Protein AF-A0A0V1LLB6-F1 (afdb_monomer_lite)

Structure (mmCIF, N/CA/C/O backbone):
data_AF-A0A0V1LLB6-F1
#
_entry.id   AF-A0A0V1LLB6-F1
#
loop_
_atom_site.group_PDB
_atom_site.id
_atom_site.type_symbol
_atom_site.label_atom_id
_atom_site.label_alt_id
_atom_site.label_comp_id
_atom_site.label_asym_id
_atom_site.label_entity_id
_atom_site.label_seq_id
_atom_site.pdbx_PDB_ins_code
_atom_site.Cartn_x
_atom_site.Cartn_y
_atom_site.Cartn_z
_atom_site.occupancy
_atom_site.B_iso_or_equiv
_atom_site.auth_seq_id
_atom_site.auth_comp_id
_atom_site.auth_asym_id
_atom_site.auth_atom_id
_atom_site.pdbx_PDB_model_num
ATOM 1 N N . MET A 1 1 ? -26.891 26.962 0.962 1.00 41.16 1 MET A N 1
ATOM 2 C CA . MET A 1 1 ? -26.419 26.582 2.311 1.00 41.16 1 MET A CA 1
ATOM 3 C C . MET A 1 1 ? -27.238 25.390 2.791 1.00 41.16 1 MET A C 1
ATOM 5 O O . MET A 1 1 ? -28.338 25.581 3.277 1.00 41.16 1 MET A O 1
ATOM 9 N N . SER A 1 2 ? -26.746 24.163 2.613 1.00 43.31 2 SER A N 1
ATOM 10 C CA . SER A 1 2 ? -27.289 22.992 3.317 1.00 43.31 2 SER A CA 1
ATOM 11 C C . SER A 1 2 ? -26.372 22.754 4.510 1.00 43.31 2 SER A C 1
ATOM 13 O O . SER A 1 2 ? -25.353 22.074 4.385 1.00 43.31 2 SER A O 1
ATOM 15 N N . GLY A 1 3 ? -26.663 23.409 5.635 1.00 48.47 3 GLY A N 1
ATOM 16 C CA . GLY A 1 3 ? -25.935 23.170 6.877 1.00 48.47 3 GLY A CA 1
ATOM 17 C C . GLY A 1 3 ? -26.019 21.688 7.234 1.00 48.47 3 GLY A C 1
ATOM 18 O O . GLY A 1 3 ? -27.090 21.093 7.159 1.00 48.47 3 GLY A O 1
ATOM 19 N N . ARG A 1 4 ? -24.886 21.069 7.581 1.00 56.00 4 ARG A N 1
ATOM 20 C CA . ARG A 1 4 ? -24.868 19.699 8.109 1.00 56.00 4 ARG A CA 1
ATOM 21 C C . ARG A 1 4 ? -25.796 19.676 9.329 1.00 56.00 4 ARG A C 1
ATOM 23 O O . ARG A 1 4 ? -25.490 20.360 10.306 1.00 56.00 4 ARG A O 1
ATOM 30 N N . MET A 1 5 ? -26.916 18.952 9.253 1.00 64.12 5 MET A N 1
ATOM 31 C CA . MET A 1 5 ? -27.835 18.814 10.387 1.00 64.12 5 MET A CA 1
ATOM 32 C C . MET A 1 5 ? -27.039 18.322 11.598 1.00 64.12 5 MET A C 1
ATOM 34 O O . MET A 1 5 ? -26.288 17.348 11.505 1.00 64.12 5 MET A O 1
ATOM 38 N N . LYS A 1 6 ? -27.119 19.072 12.699 1.00 76.69 6 LYS A N 1
ATOM 39 C CA . LYS A 1 6 ? -26.426 18.739 13.944 1.00 76.69 6 LYS A CA 1
ATOM 40 C C . LYS A 1 6 ? -27.230 17.662 14.663 1.00 76.69 6 LYS A C 1
ATOM 42 O O . LYS A 1 6 ? -28.452 17.747 14.686 1.00 76.69 6 LYS A O 1
ATOM 47 N N . TYR A 1 7 ? -26.533 16.691 15.244 1.00 81.56 7 TYR A N 1
ATOM 48 C CA . TYR A 1 7 ? -27.162 15.692 16.101 1.00 81.56 7 TYR A CA 1
ATOM 49 C C . TYR A 1 7 ? -27.741 16.354 17.351 1.00 81.56 7 TYR A C 1
ATOM 51 O O . TYR A 1 7 ? -27.101 17.218 17.957 1.00 81.56 7 TYR A O 1
ATOM 59 N N . THR A 1 8 ? -28.936 15.923 17.725 1.00 85.94 8 THR A N 1
ATOM 60 C CA . THR A 1 8 ? -29.609 16.263 18.978 1.00 85.94 8 THR A CA 1
ATOM 61 C C . THR A 1 8 ? -29.381 15.168 20.022 1.00 85.94 8 THR A C 1
ATOM 63 O O . THR A 1 8 ? -29.063 14.028 19.685 1.00 85.94 8 THR A O 1
ATOM 66 N N . LEU A 1 9 ? -29.568 15.492 21.306 1.00 82.31 9 LEU A N 1
ATOM 67 C CA . LEU A 1 9 ? -29.433 14.508 22.389 1.00 82.31 9 LEU A CA 1
ATOM 68 C C . LEU A 1 9 ? -30.452 13.363 22.264 1.00 82.31 9 LEU A C 1
ATOM 70 O O . LEU A 1 9 ? -30.120 12.221 22.558 1.00 82.31 9 LEU A O 1
ATOM 74 N N . ASN A 1 10 ? -31.657 13.640 21.758 1.00 84.31 10 ASN A N 1
ATOM 75 C CA . ASN A 1 10 ? -32.698 12.625 21.565 1.00 84.31 10 ASN A CA 1
ATOM 76 C C . ASN A 1 10 ? -32.326 11.612 20.467 1.00 84.31 10 ASN A C 1
ATOM 78 O O . ASN A 1 10 ? -32.620 10.424 20.590 1.00 84.31 10 ASN A O 1
ATOM 82 N N . GLU A 1 11 ? -31.637 12.058 19.412 1.00 85.44 11 GLU A N 1
ATOM 83 C CA . GLU A 1 11 ? -31.105 11.166 18.372 1.00 85.44 11 GLU A CA 1
ATOM 84 C C . GLU A 1 11 ? -29.956 10.299 18.904 1.00 85.44 11 GLU A C 1
ATOM 86 O O . GLU A 1 11 ? -29.856 9.127 18.541 1.00 85.44 11 GLU A O 1
ATOM 91 N N . ASP A 1 12 ? -29.110 10.846 19.786 1.00 86.56 12 ASP A N 1
ATOM 92 C CA . ASP A 1 12 ? -28.061 10.073 20.459 1.00 86.56 12 ASP A CA 1
ATOM 93 C C . ASP A 1 12 ? -28.675 8.962 21.337 1.00 86.56 12 ASP A C 1
ATOM 95 O O . ASP A 1 12 ? -28.243 7.812 21.257 1.00 86.56 12 ASP A O 1
ATOM 99 N N . VAL A 1 13 ? -29.731 9.274 22.102 1.00 85.00 13 VAL A N 1
ATOM 100 C CA . VAL A 1 13 ? -30.480 8.300 22.923 1.00 85.00 13 VAL A CA 1
ATOM 101 C C . VAL A 1 13 ? -31.124 7.214 22.060 1.00 85.00 13 VAL A C 1
ATOM 103 O O . VAL A 1 13 ? -30.959 6.033 22.355 1.00 85.00 13 VAL A O 1
ATOM 106 N N . SER A 1 14 ? -31.750 7.587 20.941 1.00 85.88 14 SER A N 1
ATOM 107 C CA . SER A 1 14 ? -32.373 6.630 20.010 1.00 85.88 14 SER A CA 1
ATOM 108 C C . SER A 1 14 ? -31.354 5.629 19.441 1.00 85.88 14 SER A C 1
ATOM 110 O O . SER A 1 14 ? -31.649 4.447 19.260 1.00 85.88 14 SER A O 1
ATOM 112 N N . MET A 1 15 ? -30.117 6.073 19.182 1.00 86.31 15 MET A N 1
ATOM 113 C CA . MET A 1 15 ? -29.038 5.178 18.749 1.00 86.31 15 MET A CA 1
ATOM 114 C C . MET A 1 15 ? -28.573 4.229 19.862 1.00 86.31 15 MET A C 1
ATOM 116 O O . MET A 1 15 ? -28.249 3.078 19.572 1.00 86.31 15 MET A O 1
ATOM 120 N N . ILE A 1 16 ? -28.548 4.684 21.119 1.00 86.62 16 ILE A N 1
ATOM 121 C CA . ILE A 1 16 ? -28.210 3.843 22.280 1.00 86.62 16 ILE A CA 1
ATOM 122 C C . ILE A 1 16 ? -29.293 2.782 22.503 1.00 86.62 16 ILE A C 1
ATOM 124 O O . ILE A 1 16 ? -28.967 1.607 22.657 1.00 86.62 16 ILE A O 1
ATOM 128 N N . GLU A 1 17 ? -30.568 3.170 22.454 1.00 85.94 17 GLU A N 1
ATOM 129 C CA . GLU A 1 17 ? -31.713 2.260 22.575 1.00 85.94 17 GLU A CA 1
ATOM 130 C C . GLU A 1 17 ? -31.718 1.191 21.481 1.00 85.94 17 GLU A C 1
ATOM 132 O O . GLU A 1 17 ? -31.958 0.015 21.756 1.00 85.94 17 GLU A O 1
ATOM 137 N N . TYR A 1 18 ? -31.373 1.567 20.247 1.00 87.31 18 TYR A N 1
ATOM 138 C CA . TYR A 1 18 ? -31.218 0.605 19.162 1.00 87.31 18 TYR A CA 1
ATOM 139 C C . TYR A 1 18 ? -30.114 -0.420 19.464 1.00 87.31 18 TYR A C 1
ATOM 141 O O . TYR A 1 18 ? -30.351 -1.624 19.358 1.00 87.31 18 TYR A O 1
ATOM 149 N N . VAL A 1 19 ? -28.932 0.027 19.901 1.00 85.62 19 VAL A N 1
ATOM 150 C CA . VAL A 1 19 ? -27.828 -0.876 20.272 1.00 85.62 19 VAL A CA 1
ATOM 151 C C . VAL A 1 19 ? -28.227 -1.803 21.421 1.00 85.62 19 VAL A C 1
ATOM 153 O O . VAL A 1 19 ? -27.978 -3.004 21.346 1.00 85.62 19 VAL A O 1
ATOM 156 N N . LEU A 1 20 ? -28.911 -1.276 22.436 1.00 83.69 20 LEU A N 1
ATOM 157 C CA . LEU A 1 20 ? -29.474 -2.058 23.536 1.00 83.69 20 LEU A CA 1
ATOM 158 C C . LEU A 1 20 ? -30.453 -3.130 23.048 1.00 83.69 20 LEU A C 1
ATOM 160 O O . LEU A 1 20 ? -30.360 -4.284 23.465 1.00 83.69 20 LEU A O 1
ATOM 164 N N . SER A 1 21 ? -31.373 -2.765 22.153 1.00 82.88 21 SER A N 1
ATOM 165 C CA . SER A 1 21 ? -32.373 -3.694 21.620 1.00 82.88 21 SER A CA 1
ATOM 166 C C . SER A 1 21 ? -31.729 -4.857 20.859 1.00 82.88 21 SER A C 1
ATOM 168 O O . SER A 1 21 ? -32.139 -6.003 21.023 1.00 82.88 21 SER A O 1
ATOM 170 N N . GLU A 1 22 ? -30.661 -4.588 20.106 1.00 82.94 22 GLU A N 1
ATOM 171 C CA . GLU A 1 22 ? -29.926 -5.601 19.347 1.00 82.94 22 GLU A CA 1
ATOM 172 C C . GLU A 1 22 ? -29.109 -6.536 20.247 1.00 82.94 22 GLU A C 1
ATOM 174 O O . GLU A 1 22 ? -28.987 -7.721 19.938 1.00 82.94 22 GLU A O 1
ATOM 179 N N . ILE A 1 23 ? -28.575 -6.026 21.365 1.00 76.38 23 ILE A N 1
ATOM 180 C CA . ILE A 1 23 ? -27.882 -6.846 22.370 1.00 76.38 23 ILE A CA 1
ATOM 181 C C . ILE A 1 23 ? -28.882 -7.778 23.064 1.00 76.38 23 ILE A C 1
ATOM 183 O O . ILE A 1 23 ? -28.624 -8.974 23.178 1.00 76.38 23 ILE A O 1
ATOM 187 N N . LYS A 1 24 ? -30.048 -7.257 23.472 1.00 76.88 24 LYS A N 1
ATOM 188 C CA . LYS A 1 24 ? -31.096 -8.042 24.149 1.00 76.88 24 LYS A CA 1
ATOM 189 C C . LYS A 1 24 ? -31.711 -9.120 23.258 1.00 76.88 24 LYS A C 1
ATOM 191 O O . LYS A 1 24 ? -32.048 -10.192 23.743 1.00 76.88 24 LYS A O 1
ATOM 196 N N . GLN A 1 25 ? -31.859 -8.846 21.962 1.00 73.31 25 GLN A N 1
ATOM 197 C CA . GLN A 1 25 ? -32.414 -9.806 21.003 1.00 73.31 25 GLN A CA 1
ATOM 198 C C . GLN A 1 25 ? -31.427 -10.926 20.633 1.00 73.31 25 GLN A C 1
ATOM 200 O O . GLN A 1 25 ? -31.828 -11.889 19.987 1.00 73.31 25 GLN A O 1
ATOM 205 N N . GLY A 1 26 ? -30.142 -10.817 21.003 1.00 63.50 26 GLY A N 1
ATOM 206 C CA . GLY A 1 26 ? -29.115 -11.824 20.702 1.00 63.50 26 GLY A CA 1
ATOM 207 C C . GLY A 1 26 ? -28.823 -12.012 19.205 1.00 63.50 26 GLY A C 1
ATOM 208 O O . GLY A 1 26 ? -28.050 -12.890 18.830 1.00 63.50 26 GLY A O 1
ATOM 209 N N . THR A 1 27 ? -29.426 -11.197 18.333 1.00 55.50 27 THR A N 1
ATOM 210 C CA . THR A 1 27 ? -29.352 -11.332 16.870 1.00 55.50 27 THR A CA 1
ATOM 211 C C . THR A 1 27 ? -28.066 -10.778 16.268 1.00 55.50 27 THR A C 1
ATOM 213 O O . THR A 1 27 ? -27.707 -11.139 15.149 1.00 55.50 27 THR A O 1
ATOM 216 N N . SER A 1 28 ? -27.381 -9.889 16.986 1.00 58.31 28 SER A N 1
ATOM 217 C CA . SER A 1 28 ? -26.140 -9.255 16.544 1.00 58.31 28 SER A CA 1
ATOM 218 C C . SER A 1 28 ? -24.995 -9.720 17.443 1.00 58.31 28 SER A C 1
ATOM 220 O O . SER A 1 28 ? -25.100 -9.648 18.668 1.00 58.31 28 SER A O 1
ATOM 222 N N . ARG A 1 29 ? -23.877 -10.188 16.863 1.00 57.59 29 ARG A N 1
ATOM 223 C CA . ARG A 1 29 ? -22.685 -10.496 17.669 1.00 57.59 29 ARG A CA 1
ATOM 224 C C . ARG A 1 29 ? -22.227 -9.188 18.307 1.00 57.59 29 ARG A C 1
ATOM 226 O O . ARG A 1 29 ? -22.239 -8.147 17.655 1.00 57.59 29 ARG A O 1
ATOM 233 N N . ILE A 1 30 ? -21.737 -9.233 19.545 1.00 59.06 30 ILE A N 1
ATOM 234 C CA . ILE A 1 30 ? -21.238 -8.054 20.287 1.00 59.06 30 ILE A CA 1
ATOM 235 C C . ILE A 1 30 ? -20.240 -7.220 19.456 1.00 59.06 30 ILE A C 1
ATOM 237 O O . ILE A 1 30 ? -20.148 -6.010 19.619 1.00 59.06 30 ILE A O 1
ATOM 241 N N . LYS A 1 31 ? -19.545 -7.835 18.491 1.00 57.75 31 LYS A N 1
ATOM 242 C CA . LYS A 1 31 ? -18.576 -7.207 17.576 1.00 57.75 31 LYS A CA 1
ATOM 243 C C . LYS A 1 31 ? -19.204 -6.389 16.427 1.00 57.75 31 LYS A C 1
ATOM 245 O O . LYS A 1 31 ? -18.518 -5.561 15.827 1.00 57.75 31 LYS A O 1
ATOM 250 N N . ASP A 1 32 ? -20.494 -6.559 16.137 1.00 67.25 32 ASP A N 1
ATOM 251 C CA . ASP A 1 32 ? -21.150 -6.015 14.938 1.00 67.25 32 ASP A CA 1
ATOM 252 C C . ASP A 1 3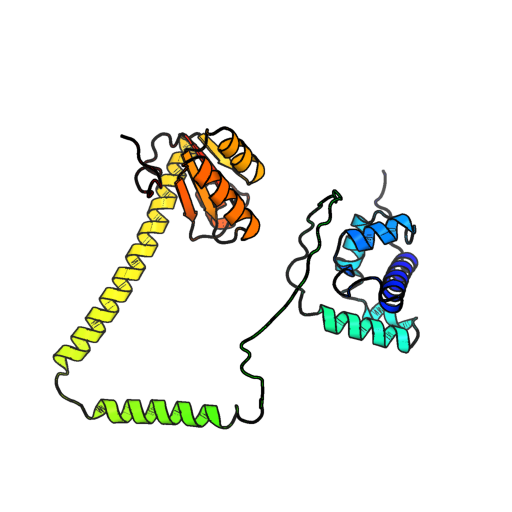2 ? -21.501 -4.525 15.044 1.00 67.25 32 ASP A C 1
ATOM 254 O O . ASP A 1 32 ? -21.680 -3.868 14.020 1.00 67.25 32 ASP A O 1
ATOM 258 N N . HIS A 1 33 ? -21.499 -3.944 16.247 1.00 70.12 33 HIS A N 1
ATOM 259 C CA . HIS A 1 33 ? -21.751 -2.512 16.462 1.00 70.12 33 HIS A CA 1
ATOM 260 C C . HIS A 1 33 ? -20.714 -1.590 15.784 1.00 70.12 33 HIS A C 1
ATOM 262 O O . HIS A 1 33 ? -20.994 -0.417 15.532 1.00 70.12 33 HIS A O 1
ATOM 268 N N . LYS A 1 34 ? -19.511 -2.100 15.466 1.00 70.69 34 LYS A N 1
ATOM 269 C CA . LYS A 1 34 ? -18.487 -1.394 14.663 1.00 70.69 34 LYS A CA 1
ATOM 270 C C . LYS A 1 34 ? -18.663 -1.632 13.154 1.00 70.69 34 LYS A C 1
ATOM 272 O O . LYS A 1 34 ? -18.002 -0.989 12.339 1.00 70.69 34 LYS A O 1
ATOM 277 N N . GLY A 1 35 ? -19.530 -2.570 12.777 1.00 72.62 35 GLY A N 1
ATOM 278 C CA . GLY A 1 35 ? -19.701 -3.086 11.426 1.00 72.62 35 GLY A CA 1
ATOM 279 C C . GLY A 1 35 ? -20.706 -2.313 10.571 1.00 72.62 35 GLY A C 1
ATOM 280 O O . GLY A 1 35 ? -21.675 -1.718 11.037 1.00 72.62 35 GLY A O 1
ATOM 281 N N . ARG A 1 36 ? -20.501 -2.374 9.251 1.00 81.38 36 ARG A N 1
ATOM 282 C CA . ARG A 1 36 ? -21.350 -1.723 8.237 1.00 81.38 36 ARG A CA 1
ATOM 283 C C . ARG A 1 36 ? -22.801 -2.209 8.252 1.00 81.38 36 ARG A C 1
ATOM 285 O O . ARG A 1 36 ? -23.713 -1.416 8.043 1.00 81.38 36 ARG A O 1
ATOM 292 N N . LEU A 1 37 ? -23.010 -3.517 8.401 1.00 80.06 37 LEU A N 1
ATOM 293 C CA . LEU A 1 37 ? -24.336 -4.134 8.276 1.00 80.06 37 LEU A CA 1
ATOM 294 C C . LEU A 1 37 ? -25.273 -3.697 9.406 1.00 80.06 37 LEU A C 1
ATOM 296 O O . LEU A 1 37 ? -26.436 -3.401 9.142 1.00 80.06 37 LEU A O 1
ATOM 300 N N . PHE A 1 38 ? -24.731 -3.551 10.613 1.00 86.25 38 PHE A N 1
ATOM 301 C CA . PHE A 1 38 ? -25.451 -3.103 11.798 1.00 86.25 38 PHE A CA 1
ATOM 302 C C . PHE A 1 38 ? -26.076 -1.713 11.614 1.00 86.25 38 PHE A C 1
ATOM 304 O O . PHE A 1 38 ? -27.283 -1.536 11.771 1.00 86.25 38 PHE A O 1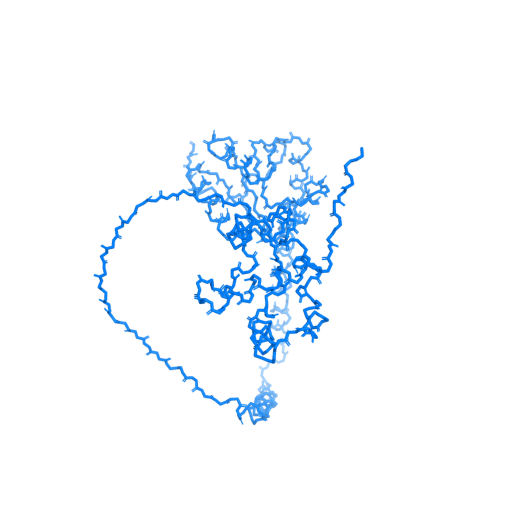
ATOM 311 N N . TRP A 1 39 ? -25.286 -0.731 11.172 1.00 87.12 39 TRP A N 1
ATOM 312 C CA . TRP A 1 39 ? -25.781 0.636 10.968 1.00 87.12 39 TRP A CA 1
ATOM 313 C C . TRP A 1 39 ? -26.654 0.784 9.722 1.00 87.12 39 TRP A C 1
ATOM 315 O O . TRP A 1 39 ? -27.524 1.651 9.674 1.00 87.12 39 TRP A O 1
ATOM 325 N N . LYS A 1 40 ? -26.477 -0.082 8.718 1.00 84.69 40 LYS A N 1
ATOM 326 C CA . LYS A 1 40 ? -27.413 -0.162 7.589 1.00 84.69 40 LYS A CA 1
ATOM 327 C C . LYS A 1 40 ? -28.782 -0.695 8.003 1.00 84.69 40 LYS A C 1
ATOM 329 O O . LYS A 1 40 ? -29.782 -0.275 7.429 1.00 84.69 40 LYS A O 1
ATOM 334 N N . LYS A 1 41 ? -28.843 -1.611 8.976 1.00 87.31 41 LYS A N 1
ATOM 335 C CA . LYS A 1 41 ? -30.110 -2.057 9.572 1.00 87.31 41 LYS A CA 1
ATOM 336 C C . LYS A 1 41 ? -30.781 -0.894 10.316 1.00 87.31 41 LYS A C 1
ATOM 338 O O . LYS A 1 41 ? -31.949 -0.630 10.049 1.00 87.31 41 LYS A O 1
ATOM 343 N N . ALA A 1 42 ? -30.023 -0.118 11.096 1.00 86.88 42 ALA A N 1
ATOM 344 C CA . ALA A 1 42 ? -30.521 1.087 11.774 1.00 86.88 42 ALA A CA 1
ATOM 345 C C . ALA A 1 42 ? -31.115 2.132 10.806 1.00 86.88 42 ALA A C 1
ATOM 347 O O . ALA A 1 42 ? -32.167 2.710 11.065 1.00 86.88 42 ALA A O 1
ATOM 348 N N . GLU A 1 43 ? -30.464 2.350 9.659 1.00 88.25 43 GLU A N 1
ATOM 349 C CA . GLU A 1 43 ? -30.944 3.274 8.621 1.00 88.25 43 GLU A CA 1
ATOM 350 C C . GLU A 1 43 ? -32.250 2.792 7.971 1.00 88.25 43 GLU A C 1
ATOM 352 O O . GLU A 1 43 ? -33.153 3.592 7.740 1.00 88.25 43 GLU A O 1
ATOM 357 N N . ARG A 1 44 ? -32.399 1.480 7.734 1.00 87.56 44 ARG A N 1
ATOM 358 C CA . ARG A 1 44 ? -33.662 0.902 7.235 1.00 87.56 44 ARG A CA 1
ATOM 359 C C . ARG A 1 44 ? -34.803 1.053 8.236 1.00 87.56 44 ARG A C 1
ATOM 361 O O . ARG A 1 44 ? -35.930 1.305 7.823 1.00 87.56 44 ARG A O 1
ATOM 368 N N . LEU A 1 45 ? -34.499 0.918 9.526 1.00 87.25 45 LEU A N 1
ATOM 369 C CA . LEU A 1 45 ? -35.449 1.105 10.626 1.00 87.25 45 LEU A CA 1
ATOM 370 C C . LEU A 1 45 ? -35.719 2.584 10.943 1.00 87.25 45 LEU A C 1
ATOM 372 O O . LEU A 1 45 ? -36.553 2.873 11.792 1.00 87.25 45 LEU A O 1
ATOM 376 N N . LYS A 1 46 ? -35.044 3.515 10.250 1.00 87.38 46 LYS A N 1
ATOM 377 C CA . LYS A 1 46 ? -35.183 4.968 10.425 1.00 87.38 46 LYS A CA 1
ATOM 378 C C . LYS A 1 46 ? -35.008 5.425 11.880 1.00 87.38 46 LYS A C 1
ATOM 380 O O . LYS A 1 46 ? -35.719 6.314 12.334 1.00 87.38 46 LYS A O 1
ATOM 385 N N . VAL A 1 47 ? -34.026 4.852 12.586 1.00 86.19 47 VAL A N 1
ATOM 386 C CA . VAL A 1 47 ? -33.695 5.224 13.980 1.00 86.19 47 VAL A CA 1
ATOM 387 C C . VAL A 1 47 ? -33.370 6.718 14.101 1.00 86.19 47 VAL A C 1
ATOM 389 O O . VAL A 1 47 ? -33.752 7.367 15.066 1.00 86.19 47 VAL A O 1
ATOM 392 N N . THR A 1 48 ? -32.687 7.284 13.103 1.00 85.75 48 THR A N 1
ATOM 393 C CA . THR A 1 48 ? -32.479 8.733 12.975 1.00 85.75 48 THR A CA 1
ATOM 394 C C . THR A 1 48 ? -32.665 9.147 11.509 1.00 85.75 48 THR A C 1
ATOM 396 O O . THR A 1 48 ? -32.550 8.295 10.621 1.00 85.75 48 THR A O 1
ATOM 399 N N . PRO A 1 49 ? -32.908 10.437 11.204 1.00 84.75 49 PRO A N 1
ATOM 400 C CA . PRO A 1 49 ? -32.976 10.923 9.822 1.00 84.75 49 PRO A CA 1
ATOM 401 C C . PRO A 1 49 ? -31.608 10.934 9.108 1.00 84.75 49 PRO A C 1
ATOM 403 O O . PRO A 1 49 ? -31.516 11.344 7.949 1.00 84.75 49 PRO A O 1
ATOM 406 N N . HIS A 1 50 ? -30.530 10.516 9.781 1.00 85.44 50 HIS A N 1
ATOM 407 C CA . HIS A 1 50 ? -29.170 10.549 9.253 1.00 85.44 50 HIS A CA 1
ATOM 408 C C . HIS A 1 50 ? -28.783 9.239 8.566 1.00 85.44 50 HIS A C 1
ATOM 410 O O . HIS A 1 50 ? -29.258 8.158 8.902 1.00 85.44 50 HIS A O 1
ATOM 416 N N . SER A 1 51 ? -27.841 9.328 7.624 1.00 87.50 51 SER A N 1
ATOM 417 C CA . SER A 1 51 ? -27.309 8.133 6.957 1.00 87.50 51 SER A CA 1
ATOM 418 C C . SER A 1 51 ? -26.548 7.212 7.913 1.00 87.50 51 SER A C 1
ATOM 420 O O . SER A 1 51 ? -25.920 7.674 8.873 1.00 87.50 51 SER A O 1
ATOM 422 N N . TRP A 1 52 ? -26.479 5.919 7.587 1.00 87.00 52 TRP A N 1
ATOM 423 C CA . TRP A 1 52 ? -25.740 4.928 8.387 1.00 87.00 52 TRP A CA 1
ATOM 424 C C . TRP A 1 52 ? -24.271 5.311 8.634 1.00 87.00 52 TRP A C 1
ATOM 426 O O . TRP A 1 52 ? -23.730 5.064 9.711 1.00 87.00 52 TRP A O 1
ATOM 436 N N . LYS A 1 53 ? -23.617 5.953 7.651 1.00 85.88 53 LYS A N 1
ATOM 437 C CA . LYS A 1 53 ? -22.228 6.435 7.772 1.00 85.88 53 LYS A CA 1
ATOM 438 C C . LYS A 1 53 ? -22.113 7.542 8.815 1.00 85.88 53 LYS A C 1
ATOM 440 O O . LYS A 1 53 ? -21.130 7.593 9.552 1.00 85.88 53 LYS A O 1
ATOM 445 N N . SER A 1 54 ? -23.107 8.427 8.855 1.00 84.50 54 SER A N 1
ATOM 446 C CA . SER A 1 54 ? -23.180 9.520 9.820 1.00 84.50 54 SER A CA 1
ATOM 447 C C . SER A 1 54 ? -23.394 8.966 11.231 1.00 84.50 54 SER A C 1
ATOM 449 O O . SER A 1 54 ? -22.648 9.342 12.134 1.00 84.50 54 SER A O 1
ATOM 451 N N . MET A 1 55 ? -24.333 8.024 11.393 1.00 87.25 55 MET A N 1
ATOM 452 C CA . MET A 1 55 ? -24.644 7.397 12.684 1.00 87.25 55 MET A CA 1
ATOM 453 C C . MET A 1 55 ? -23.444 6.629 13.249 1.00 87.25 55 MET A C 1
ATOM 455 O O . MET A 1 55 ? -23.038 6.874 14.380 1.00 87.25 55 MET A O 1
ATOM 459 N N . LEU A 1 56 ? -22.781 5.796 12.436 1.00 87.44 56 LEU A N 1
ATOM 460 C CA . LEU A 1 56 ? -21.564 5.080 12.844 1.00 87.44 56 LEU A CA 1
ATOM 461 C C . LEU A 1 56 ? -20.439 6.042 13.261 1.00 87.44 56 LEU A C 1
ATOM 463 O O . LEU A 1 56 ? -19.747 5.814 14.254 1.00 87.44 56 LEU A O 1
ATOM 467 N N . CYS A 1 57 ? -20.249 7.132 12.512 1.00 85.38 57 CYS A N 1
ATOM 468 C CA . CYS A 1 57 ? -19.243 8.142 12.832 1.00 85.38 57 CYS A CA 1
ATOM 469 C C . CYS A 1 57 ? -19.554 8.842 14.165 1.00 85.38 57 CYS A C 1
ATOM 471 O O . CYS A 1 57 ? -18.656 9.018 14.991 1.00 85.38 57 CYS A O 1
ATOM 473 N N . ARG A 1 58 ? -20.824 9.202 14.394 1.00 87.12 58 ARG A N 1
ATOM 474 C CA . ARG A 1 58 ? -21.301 9.814 15.641 1.00 87.12 58 ARG A CA 1
ATOM 475 C C . ARG A 1 58 ? -21.144 8.858 16.826 1.00 87.12 58 ARG A C 1
ATOM 477 O O . ARG A 1 58 ? -20.585 9.262 17.846 1.00 87.12 58 ARG A O 1
ATOM 484 N N . TRP A 1 59 ? -21.537 7.597 16.654 1.00 86.88 59 TRP A N 1
ATOM 485 C CA . TRP A 1 59 ? -21.399 6.543 17.655 1.00 86.88 59 TRP A CA 1
ATOM 486 C C . TRP A 1 59 ? -19.945 6.346 18.078 1.00 86.88 59 TRP A C 1
ATOM 488 O O . TRP A 1 59 ? -19.610 6.499 19.249 1.00 86.88 59 TRP A O 1
ATOM 498 N N . SER A 1 60 ? -19.057 6.093 17.113 1.00 83.44 60 SER A N 1
ATOM 499 C CA . SER A 1 60 ? -17.649 5.790 17.383 1.00 83.44 60 SER A CA 1
ATOM 500 C C . SER A 1 60 ? -16.882 6.965 17.992 1.00 83.44 60 SER A C 1
ATOM 502 O O . SER A 1 60 ? -15.992 6.739 18.809 1.00 83.44 60 SER A O 1
ATOM 504 N N . ARG A 1 61 ? -17.183 8.206 17.586 1.00 80.69 61 ARG A N 1
ATOM 505 C CA . ARG A 1 61 ? -16.398 9.384 17.992 1.00 80.69 61 ARG A CA 1
ATOM 506 C C . ARG A 1 61 ? -16.947 10.122 19.203 1.00 80.69 61 ARG A C 1
ATOM 508 O O . ARG A 1 61 ? -16.174 10.797 19.869 1.00 80.69 61 ARG A O 1
ATOM 515 N N . SER A 1 62 ? -18.256 10.062 19.443 1.00 82.31 62 SER A N 1
ATOM 516 C CA . SER A 1 62 ? -18.905 10.901 20.456 1.00 82.31 62 SER A CA 1
ATOM 517 C C . SER A 1 62 ? -19.675 10.104 21.495 1.00 82.31 62 SER A C 1
ATOM 519 O O . SER A 1 62 ? -19.549 10.420 22.669 1.00 82.31 62 SER A O 1
ATOM 521 N N . ILE A 1 63 ? -20.463 9.104 21.090 1.00 83.00 63 ILE A N 1
ATOM 522 C CA . ILE A 1 63 ? -21.382 8.414 22.010 1.00 83.00 63 ILE A CA 1
ATOM 523 C C . ILE A 1 63 ? -20.651 7.323 22.787 1.00 83.00 63 ILE A C 1
ATOM 525 O O . ILE A 1 63 ? -20.662 7.335 24.009 1.00 83.00 63 ILE A O 1
ATOM 529 N N . TYR A 1 64 ? -19.949 6.423 22.095 1.00 80.94 64 TYR A N 1
ATOM 530 C CA . TYR A 1 64 ? -19.270 5.282 22.712 1.00 80.94 64 TYR A CA 1
ATOM 531 C C . TYR A 1 64 ? -18.225 5.683 23.778 1.00 80.94 64 TYR A C 1
ATOM 533 O O . TYR A 1 64 ? -18.241 5.099 24.859 1.00 80.94 64 TYR A O 1
ATOM 541 N N . PRO A 1 65 ? -17.365 6.706 23.570 1.00 78.88 65 PRO A N 1
ATOM 542 C CA . PRO A 1 65 ? -16.420 7.144 24.605 1.00 78.88 65 PRO A CA 1
ATOM 543 C C . PRO A 1 65 ? -17.091 7.800 25.820 1.00 78.88 65 PRO A C 1
ATOM 545 O O . PRO A 1 65 ? -16.527 7.798 26.909 1.00 78.88 65 PRO A O 1
ATOM 548 N N . LYS A 1 66 ? -18.281 8.380 25.626 1.00 78.75 66 LYS A N 1
ATOM 549 C CA . LYS A 1 66 ? -19.036 9.128 26.640 1.00 78.75 66 LYS A CA 1
ATOM 550 C C . LYS A 1 66 ? -20.273 8.374 27.110 1.00 78.75 66 LYS A C 1
ATOM 552 O O . LYS A 1 66 ? -21.175 8.988 27.665 1.00 78.75 66 LYS A O 1
ATOM 557 N N . LEU A 1 67 ? -20.331 7.057 26.905 1.00 75.69 67 LEU A N 1
ATOM 558 C CA . LEU A 1 67 ? -21.541 6.268 27.138 1.00 75.69 67 LEU A CA 1
ATOM 559 C C . LEU A 1 67 ? -22.072 6.464 28.567 1.00 75.69 67 LEU A C 1
ATOM 561 O O . LEU A 1 67 ? -23.264 6.680 28.753 1.00 75.69 67 LEU A O 1
ATOM 565 N N . ASN A 1 68 ? -21.163 6.548 29.543 1.00 73.12 68 ASN A N 1
ATOM 566 C CA . ASN A 1 68 ? -21.461 6.816 30.952 1.00 73.12 68 ASN A CA 1
ATOM 567 C C . ASN A 1 68 ? -22.229 8.127 31.213 1.00 73.12 68 ASN A C 1
ATOM 569 O O . ASN A 1 68 ? -23.011 8.174 32.157 1.00 73.12 68 ASN A O 1
ATOM 573 N N . GLU A 1 69 ? -22.049 9.169 30.390 1.00 75.81 69 GLU A N 1
ATOM 574 C CA . GLU A 1 69 ? -22.787 10.440 30.516 1.00 75.81 69 GLU A CA 1
ATOM 575 C C . GLU A 1 69 ? -24.274 10.260 30.158 1.00 75.81 69 GLU A C 1
ATOM 577 O O . GLU A 1 69 ? -25.144 10.885 30.760 1.00 75.81 69 GLU A O 1
ATOM 582 N N . TYR A 1 70 ? -24.578 9.368 29.210 1.00 69.94 70 TYR A N 1
ATOM 583 C CA . TYR A 1 70 ? -25.940 9.112 28.728 1.00 69.94 70 TYR A CA 1
ATOM 584 C C . TYR A 1 70 ? -26.697 8.083 29.578 1.00 69.94 70 TYR A C 1
ATOM 586 O O . TYR A 1 70 ? -27.925 8.040 29.548 1.00 69.94 70 TYR A O 1
ATOM 594 N N . LEU A 1 71 ? -25.982 7.277 30.369 1.00 62.00 71 LEU A N 1
ATOM 595 C CA . LEU A 1 71 ? -26.562 6.216 31.195 1.00 62.00 71 LEU A CA 1
ATOM 596 C C . LEU A 1 71 ? -27.475 6.732 32.311 1.00 62.00 71 LEU A C 1
ATOM 598 O O . LEU A 1 71 ? -28.263 5.956 32.837 1.00 62.00 71 LEU A O 1
ATOM 602 N N . ILE A 1 72 ? -27.415 8.013 32.679 1.00 60.50 72 ILE A N 1
ATOM 603 C CA . ILE A 1 72 ? -28.153 8.574 33.824 1.00 60.50 72 ILE A CA 1
ATOM 604 C C . ILE A 1 72 ? -29.673 8.334 33.707 1.00 60.50 72 ILE A C 1
ATOM 606 O O . ILE A 1 72 ? -30.316 8.058 34.719 1.00 60.50 72 ILE A O 1
ATOM 610 N N . ASN A 1 73 ? -30.211 8.299 32.484 1.00 60.72 73 ASN A N 1
ATOM 611 C CA . ASN A 1 73 ? -31.647 8.167 32.205 1.00 60.72 73 ASN A CA 1
ATOM 612 C C . ASN A 1 73 ? -32.141 6.718 31.986 1.00 60.72 73 ASN A C 1
ATOM 614 O O . ASN A 1 73 ? -33.325 6.524 31.725 1.00 60.72 73 ASN A O 1
ATOM 618 N N . PHE A 1 74 ? -31.269 5.705 32.084 1.00 63.44 74 PHE A N 1
ATOM 619 C CA . PHE A 1 74 ? -31.599 4.300 31.788 1.00 63.44 74 PHE A CA 1
ATOM 620 C C . PHE A 1 74 ? -31.794 3.433 33.049 1.00 63.44 74 PHE A C 1
ATOM 622 O O . PHE A 1 74 ? -31.238 3.724 34.118 1.00 63.44 74 PHE A O 1
ATOM 629 N N . SER A 1 75 ? -32.561 2.340 32.914 1.00 67.44 75 SER A N 1
ATOM 630 C CA . SER A 1 75 ? -32.780 1.329 33.964 1.00 67.44 75 SER A CA 1
ATOM 631 C C . SER A 1 75 ? -31.461 0.684 34.420 1.00 67.44 75 SER A C 1
ATOM 633 O O . SER A 1 75 ? -30.509 0.574 33.645 1.00 67.44 75 SER A O 1
ATOM 635 N N . SER A 1 76 ? -31.385 0.238 35.679 1.00 64.06 76 SER A N 1
ATOM 636 C CA . SER A 1 76 ? -30.186 -0.398 36.257 1.00 64.06 76 SER A CA 1
ATOM 637 C C . SER A 1 76 ? -29.714 -1.632 35.476 1.00 64.06 76 SER A C 1
ATOM 639 O O . SER A 1 76 ? -28.517 -1.897 35.403 1.00 64.06 76 SER A O 1
ATOM 641 N N . GLU A 1 77 ? -30.635 -2.354 34.840 1.00 67.50 77 GLU A N 1
ATOM 642 C CA . GLU A 1 77 ? -30.337 -3.534 34.019 1.00 67.50 77 GLU A CA 1
ATOM 643 C C . GLU A 1 77 ? -29.694 -3.166 32.668 1.00 67.50 77 GLU A C 1
ATOM 645 O O . GLU A 1 77 ? -28.713 -3.781 32.238 1.00 67.50 77 GLU A O 1
ATOM 650 N N . ASP A 1 78 ? -30.174 -2.091 32.037 1.00 69.12 78 ASP A N 1
ATOM 651 C CA . ASP A 1 78 ? -29.627 -1.568 30.780 1.00 69.12 78 ASP A CA 1
ATOM 652 C C . ASP A 1 78 ? -28.226 -0.988 30.978 1.00 69.12 78 ASP A C 1
ATOM 654 O O . ASP A 1 78 ? -27.344 -1.166 30.135 1.00 69.12 78 ASP A O 1
ATOM 658 N N . LYS A 1 79 ? -27.996 -0.356 32.137 1.00 71.81 79 LYS A N 1
ATOM 659 C CA . LYS A 1 79 ? -26.674 0.115 32.564 1.00 71.81 79 LYS A CA 1
ATOM 660 C C . LYS A 1 79 ? -25.682 -1.040 32.635 1.00 71.81 79 LYS A C 1
ATOM 662 O O . LYS A 1 79 ? -24.626 -0.970 32.013 1.00 71.81 79 LYS A O 1
ATOM 667 N N . ASN A 1 80 ? -26.032 -2.117 33.335 1.00 70.44 80 ASN A N 1
ATOM 668 C CA . ASN A 1 80 ? -25.150 -3.276 33.478 1.00 70.44 80 ASN A CA 1
ATOM 669 C C . ASN A 1 80 ? -24.857 -3.940 32.126 1.00 70.44 80 ASN A C 1
ATOM 671 O O . ASN A 1 80 ? -23.707 -4.269 31.848 1.00 70.44 80 ASN A O 1
ATOM 675 N N . THR A 1 81 ? -25.864 -4.042 31.255 1.00 72.62 81 THR A N 1
ATOM 676 C CA . THR A 1 81 ? -25.716 -4.598 29.901 1.00 72.62 81 THR A CA 1
ATOM 677 C C . THR A 1 81 ? -24.768 -3.762 29.034 1.00 72.62 81 THR A C 1
ATOM 679 O O . THR A 1 81 ? -23.918 -4.312 28.336 1.00 72.62 81 THR A O 1
ATOM 682 N N . LEU A 1 82 ? -24.862 -2.429 29.094 1.00 72.38 82 LEU A N 1
ATOM 683 C CA . LEU A 1 82 ? -23.990 -1.530 28.329 1.00 72.38 82 LEU A CA 1
ATOM 684 C C . LEU A 1 82 ? -22.565 -1.454 28.875 1.00 72.38 82 LEU A C 1
ATOM 686 O O . LEU A 1 82 ? -21.623 -1.361 28.088 1.00 72.38 82 LEU A O 1
ATOM 690 N N . LEU A 1 83 ? -22.390 -1.510 30.198 1.00 72.81 83 LEU A N 1
ATOM 691 C CA . LEU A 1 83 ? -21.059 -1.595 30.797 1.00 72.81 83 LEU A CA 1
ATOM 692 C C . LEU A 1 83 ? -20.386 -2.928 30.467 1.00 72.81 83 LEU A C 1
ATOM 694 O O . LEU A 1 83 ? -19.195 -2.942 30.162 1.00 72.81 83 LEU A O 1
ATOM 698 N N . GLU A 1 84 ? -21.131 -4.033 30.493 1.00 71.56 84 GLU A N 1
ATOM 699 C CA . GLU A 1 84 ? -20.608 -5.346 30.112 1.00 71.56 84 GLU A CA 1
ATOM 700 C C . GLU A 1 84 ? -20.243 -5.385 28.628 1.00 71.56 84 GLU A C 1
ATOM 702 O O . GLU A 1 84 ? -19.141 -5.791 28.260 1.00 71.56 84 GLU A O 1
ATOM 707 N N . PHE A 1 85 ? -21.105 -4.827 27.780 1.00 73.06 85 PHE A N 1
ATOM 708 C CA . PHE A 1 85 ? -20.799 -4.590 26.377 1.00 73.06 85 PHE A CA 1
ATOM 709 C C . PHE A 1 85 ? -19.499 -3.791 26.208 1.00 73.06 85 PHE A C 1
ATOM 711 O O . PHE A 1 85 ? -18.614 -4.235 25.482 1.00 73.06 85 PHE A O 1
ATOM 718 N N . GLN A 1 86 ? -19.331 -2.674 26.925 1.00 72.81 86 GLN A N 1
ATOM 719 C CA . GLN A 1 86 ? -18.127 -1.845 26.849 1.00 72.81 86 GLN A CA 1
ATOM 720 C C . GLN A 1 86 ? -16.867 -2.583 27.325 1.00 72.81 86 GLN A C 1
ATOM 722 O O . GLN A 1 86 ? -15.811 -2.421 26.714 1.00 72.81 86 GLN A O 1
ATOM 727 N N . ARG A 1 87 ? -16.959 -3.399 28.385 1.00 68.38 87 ARG A N 1
ATOM 728 C CA . ARG A 1 87 ? -15.849 -4.230 28.889 1.00 68.38 87 ARG A CA 1
ATOM 729 C C . ARG A 1 87 ? -15.409 -5.261 27.857 1.00 68.38 87 ARG A C 1
ATOM 731 O O . ARG A 1 87 ? -14.217 -5.367 27.576 1.00 68.38 87 ARG A O 1
ATOM 738 N N . LEU A 1 88 ? -16.366 -5.952 27.240 1.00 67.19 88 LEU A N 1
ATOM 739 C CA . LEU A 1 88 ? -16.115 -6.961 26.210 1.00 67.19 88 LEU A CA 1
ATOM 740 C C . LEU A 1 88 ? -15.518 -6.367 24.925 1.00 67.19 88 LEU A C 1
ATOM 742 O O . LEU A 1 88 ? -14.836 -7.067 24.178 1.00 67.19 88 LEU A O 1
ATOM 746 N N . THR A 1 89 ? -15.739 -5.077 24.663 1.00 64.94 89 THR A N 1
ATOM 747 C CA . THR A 1 89 ? -15.290 -4.395 23.438 1.00 64.94 89 THR A CA 1
ATOM 748 C C . THR A 1 89 ? -14.114 -3.430 23.653 1.00 64.94 89 THR A C 1
ATOM 750 O O . THR A 1 89 ? -13.627 -2.838 22.681 1.00 64.94 89 THR A O 1
ATOM 753 N N . ALA A 1 90 ? -13.634 -3.274 24.896 1.00 59.66 90 ALA A N 1
ATOM 754 C CA . ALA A 1 90 ? -12.556 -2.356 25.287 1.00 59.66 90 ALA A CA 1
ATOM 755 C C . ALA A 1 90 ? -11.157 -2.766 24.785 1.00 59.66 90 ALA A C 1
ATOM 757 O O . ALA A 1 90 ? -10.295 -1.901 24.645 1.00 59.66 90 ALA A O 1
ATOM 758 N N . GLY A 1 91 ? -10.933 -4.044 24.458 1.00 51.06 91 GLY A N 1
ATOM 759 C CA . GLY A 1 91 ? -9.650 -4.538 23.928 1.00 51.06 91 GLY A CA 1
ATOM 760 C C . GLY A 1 91 ? -9.317 -4.085 22.496 1.00 51.06 91 GLY A C 1
ATOM 761 O O . GLY A 1 91 ? -8.164 -4.144 22.084 1.00 51.06 91 GLY A O 1
ATOM 762 N N . ASP A 1 92 ? -10.299 -3.564 21.754 1.00 45.38 92 ASP A N 1
ATOM 763 C CA . ASP A 1 92 ? -10.213 -3.334 20.303 1.00 45.38 92 ASP A CA 1
ATOM 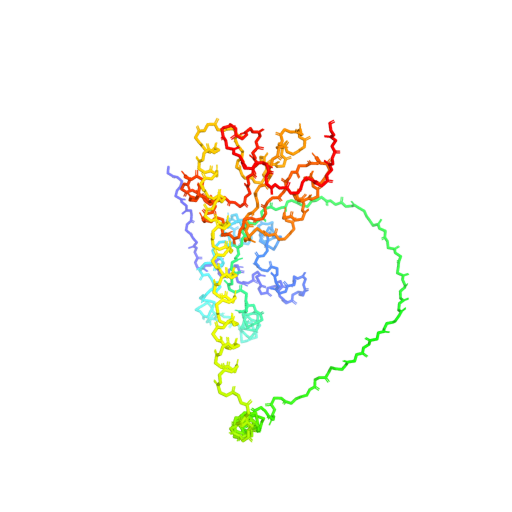764 C C . ASP A 1 92 ? -10.196 -1.833 19.930 1.00 45.38 92 ASP A C 1
ATOM 766 O O . ASP A 1 92 ? -10.906 -1.393 19.015 1.00 45.38 92 ASP A O 1
ATOM 770 N N . ILE A 1 93 ? -9.449 -1.002 20.669 1.00 40.34 93 ILE A N 1
ATOM 771 C CA . ILE A 1 93 ? -9.341 0.453 20.408 1.00 40.34 93 ILE A CA 1
ATOM 772 C C . ILE A 1 93 ? -8.445 0.757 19.186 1.00 40.34 93 ILE A C 1
ATOM 774 O O . ILE A 1 93 ? -8.485 1.858 18.629 1.00 40.34 93 ILE A O 1
ATOM 778 N N . SER A 1 94 ? -7.697 -0.221 18.669 1.00 28.70 94 SER A N 1
ATOM 779 C CA . SER A 1 94 ? -6.913 -0.053 17.447 1.00 28.70 94 SER A CA 1
ATOM 780 C C . SER A 1 94 ? -7.769 -0.213 16.177 1.00 28.70 94 SER A C 1
ATOM 782 O O . SER A 1 94 ? -8.002 -1.294 15.653 1.00 28.70 94 SER A O 1
ATOM 784 N N . VAL A 1 95 ? -8.129 0.945 15.614 1.00 31.02 95 VAL A N 1
ATOM 785 C CA . VAL A 1 95 ? -8.327 1.178 14.171 1.00 31.02 95 VAL A CA 1
ATOM 786 C C . VAL A 1 95 ? -9.603 0.582 13.547 1.00 31.02 95 VAL A C 1
ATOM 788 O O . VAL A 1 95 ? -9.596 -0.456 12.888 1.00 31.02 95 VAL A O 1
ATOM 791 N N . ILE A 1 96 ? -10.699 1.347 13.588 1.00 31.58 96 ILE A N 1
ATOM 792 C CA . ILE A 1 96 ? -11.843 1.134 12.685 1.00 31.58 96 ILE A CA 1
ATOM 793 C C . ILE A 1 96 ? -11.474 1.674 11.292 1.00 31.58 96 ILE A C 1
ATOM 795 O O . ILE A 1 96 ? -11.619 2.861 10.992 1.00 31.58 96 ILE A O 1
ATOM 799 N N . HIS A 1 97 ? -10.980 0.789 10.424 1.00 27.75 97 HIS A N 1
ATOM 800 C CA . HIS A 1 97 ? -10.873 1.037 8.987 1.00 27.75 97 HIS A CA 1
ATOM 801 C C . HIS A 1 97 ? -12.263 0.923 8.339 1.00 27.75 97 HIS A C 1
ATOM 803 O O . HIS A 1 97 ? -12.858 -0.150 8.299 1.00 27.75 97 HIS A O 1
ATOM 809 N N . PHE A 1 98 ? -12.772 2.021 7.773 1.00 26.94 98 PHE A N 1
ATOM 810 C CA . PHE A 1 98 ? -13.931 1.985 6.878 1.00 26.94 98 PHE A CA 1
ATOM 811 C C . PHE A 1 98 ? -13.568 1.210 5.599 1.00 26.94 98 PHE A C 1
ATOM 813 O O 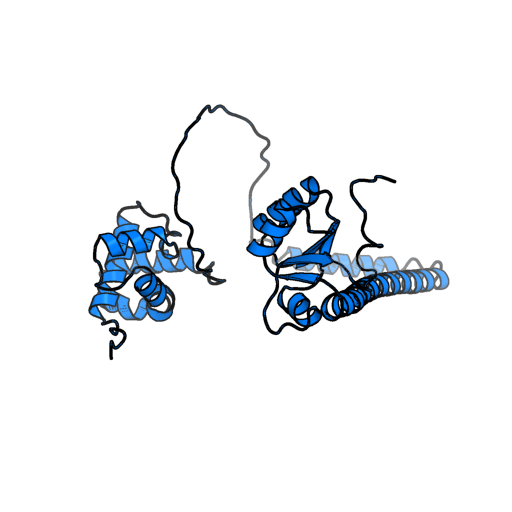. PHE A 1 98 ? -12.927 1.758 4.703 1.00 26.94 98 PHE A O 1
ATOM 820 N N . HIS A 1 99 ? -13.991 -0.051 5.498 1.00 25.84 99 HIS A N 1
ATOM 821 C CA . HIS A 1 99 ? -14.028 -0.796 4.240 1.00 25.84 99 HIS A CA 1
ATOM 822 C C . HIS A 1 99 ? -15.493 -1.015 3.821 1.00 25.84 99 HIS A C 1
ATOM 824 O O . HIS A 1 99 ? -16.260 -1.732 4.461 1.00 25.84 99 HIS A O 1
ATOM 830 N N . ASP A 1 100 ? -15.898 -0.340 2.743 1.00 27.61 100 ASP A N 1
ATOM 831 C CA . ASP A 1 100 ? -17.150 -0.589 2.029 1.00 27.61 100 ASP A CA 1
ATOM 832 C C . ASP A 1 100 ? -16.989 -1.884 1.208 1.00 27.61 100 ASP A C 1
ATOM 834 O O . ASP A 1 100 ? -16.292 -1.876 0.199 1.00 27.61 100 ASP A O 1
ATOM 838 N N . SER A 1 101 ? -17.674 -2.969 1.585 1.00 28.61 101 SER A N 1
ATOM 839 C CA . SER A 1 101 ? -17.835 -4.149 0.715 1.00 28.61 101 SER A CA 1
ATOM 840 C C . SER A 1 101 ? -19.304 -4.567 0.649 1.00 28.61 101 SER A C 1
ATOM 842 O O . SER A 1 101 ? -19.958 -4.782 1.672 1.00 28.61 101 SER A O 1
ATOM 844 N N . ARG A 1 102 ? -19.864 -4.545 -0.571 1.00 27.48 102 ARG A N 1
ATOM 845 C CA . ARG A 1 102 ? -21.186 -5.084 -0.953 1.00 27.48 102 ARG A CA 1
ATOM 846 C C . ARG A 1 102 ? -21.193 -6.619 -0.786 1.00 27.48 102 ARG A C 1
ATOM 848 O O . ARG A 1 102 ? -20.147 -7.209 -1.027 1.00 27.48 102 ARG A O 1
ATOM 855 N N . PRO A 1 103 ? -22.328 -7.254 -0.441 1.00 30.34 103 PRO A N 1
ATOM 856 C CA . PRO A 1 103 ? -22.458 -8.707 -0.481 1.00 30.34 103 PRO A CA 1
ATOM 857 C C . PRO A 1 103 ? -22.965 -9.172 -1.859 1.00 30.34 103 PRO A C 1
ATOM 859 O O . PRO A 1 103 ? -23.869 -8.552 -2.421 1.00 30.34 103 PRO A O 1
ATOM 862 N N . SER A 1 104 ? -22.411 -10.266 -2.378 1.00 29.48 104 SER A N 1
ATOM 863 C CA . SER A 1 104 ? -23.035 -11.113 -3.401 1.00 29.48 104 SER A CA 1
ATOM 864 C C . SER A 1 104 ? -23.238 -12.504 -2.802 1.00 29.48 104 SER A C 1
ATOM 866 O O . SER A 1 104 ? -22.366 -13.002 -2.094 1.00 29.48 104 SER A O 1
ATOM 868 N N . ALA A 1 105 ? -24.422 -13.062 -3.032 1.00 28.17 105 ALA A N 1
ATOM 869 C CA . ALA A 1 105 ? -24.936 -14.296 -2.457 1.00 28.17 105 ALA A CA 1
ATOM 870 C C . ALA A 1 105 ? -24.673 -15.532 -3.345 1.00 28.17 105 ALA A C 1
ATOM 872 O O . ALA A 1 105 ? -24.416 -15.368 -4.536 1.00 28.17 105 ALA A O 1
ATOM 873 N N . PHE A 1 106 ? -24.880 -16.712 -2.734 1.00 23.28 106 PHE A N 1
ATOM 874 C CA . PHE A 1 106 ? -24.971 -18.088 -3.274 1.00 23.28 106 PHE A CA 1
ATOM 875 C C . PHE A 1 106 ? -23.659 -18.728 -3.783 1.00 23.28 106 PHE A C 1
ATOM 877 O O . PHE A 1 106 ? -22.879 -18.073 -4.455 1.00 23.28 106 PHE A O 1
ATOM 884 N N . SER A 1 107 ? -23.334 -19.996 -3.496 1.00 27.72 107 SER A N 1
ATOM 885 C CA . SER A 1 107 ? -24.160 -21.145 -3.086 1.00 27.72 107 SER A CA 1
ATOM 886 C C . SER A 1 107 ? -23.412 -22.152 -2.194 1.00 27.72 107 SER A C 1
ATOM 888 O O . SER A 1 107 ? -22.191 -22.272 -2.229 1.00 27.72 107 SER A O 1
ATOM 890 N N . ILE A 1 108 ? -24.235 -22.867 -1.433 1.00 28.44 108 ILE A N 1
ATOM 891 C CA . ILE A 1 108 ? -24.019 -24.023 -0.558 1.00 28.44 108 ILE A CA 1
ATOM 892 C C . ILE A 1 108 ? -23.300 -25.176 -1.280 1.00 28.44 108 ILE A C 1
ATOM 894 O O . ILE A 1 108 ? -23.638 -25.484 -2.420 1.00 28.44 108 ILE A O 1
ATOM 898 N N . ASN A 1 109 ? -22.369 -25.834 -0.587 1.00 26.56 109 ASN A N 1
ATOM 899 C CA . ASN A 1 109 ? -22.416 -27.285 -0.422 1.00 26.56 109 ASN A CA 1
ATOM 900 C C . ASN A 1 109 ? -21.767 -27.679 0.905 1.00 26.56 109 ASN A C 1
ATOM 902 O O . ASN A 1 109 ? -20.629 -27.329 1.208 1.00 26.56 109 ASN A O 1
ATOM 906 N N . GLU A 1 110 ? -22.585 -28.367 1.684 1.00 30.84 110 GLU A N 1
ATOM 907 C CA . GLU A 1 110 ? -22.355 -28.939 2.995 1.00 30.84 110 GLU A CA 1
ATOM 908 C C . GLU A 1 110 ? -22.132 -30.437 2.790 1.00 30.84 110 GLU A C 1
ATOM 910 O O . GLU A 1 110 ? -22.883 -31.084 2.061 1.00 30.84 110 GLU A O 1
ATOM 915 N N . SER A 1 111 ? -21.086 -30.984 3.394 1.00 27.52 111 SER A N 1
ATOM 916 C CA . SER A 1 111 ? -21.000 -32.393 3.782 1.00 27.52 111 SER A CA 1
ATOM 917 C C . SER A 1 111 ? -19.980 -32.458 4.909 1.00 27.52 111 SER A C 1
ATOM 919 O O . SER A 1 111 ? -18.783 -32.275 4.695 1.00 27.52 111 SER A O 1
ATOM 921 N N . ALA A 1 112 ? -20.524 -32.595 6.111 1.00 26.42 112 ALA A N 1
ATOM 922 C CA . ALA A 1 112 ? -19.831 -32.869 7.353 1.00 26.42 112 ALA A CA 1
ATOM 923 C C . ALA A 1 112 ? -19.405 -34.342 7.428 1.00 26.42 112 ALA A C 1
ATOM 925 O O . ALA A 1 112 ? -20.093 -35.195 6.870 1.00 26.42 112 ALA A O 1
ATOM 926 N N . SER A 1 113 ? -18.295 -34.583 8.126 1.00 23.77 113 SER A N 1
ATOM 927 C CA . SER A 1 113 ? -18.106 -35.567 9.210 1.00 23.77 113 SER A CA 1
ATOM 928 C C . SER A 1 113 ? -16.590 -35.770 9.360 1.00 23.77 113 SER A C 1
ATOM 930 O O . SER A 1 113 ? -15.948 -36.205 8.402 1.00 23.77 113 SER A O 1
ATOM 932 N N . ASP A 1 114 ? -15.956 -35.170 10.368 1.00 26.31 114 ASP A N 1
ATOM 933 C CA . ASP A 1 114 ? -15.795 -35.672 11.757 1.00 26.31 114 ASP A CA 1
ATOM 934 C C . ASP A 1 114 ? -14.534 -36.550 11.826 1.00 26.31 114 ASP A C 1
ATOM 936 O O . ASP A 1 114 ? -14.395 -37.503 11.063 1.00 26.31 114 ASP A O 1
ATOM 940 N N . GLU A 1 115 ? -13.475 -36.067 12.485 1.00 31.69 115 GLU A N 1
ATOM 941 C CA . GLU A 1 115 ? -13.048 -36.392 13.874 1.00 31.69 115 GLU A CA 1
ATOM 942 C C . GLU A 1 115 ? -11.733 -37.197 13.732 1.00 31.69 115 GLU A C 1
ATOM 944 O O . GLU A 1 115 ? -11.555 -37.893 12.737 1.00 31.69 115 GLU A O 1
ATOM 949 N N . GLU A 1 116 ? -10.676 -37.117 14.536 1.00 30.56 116 GLU A N 1
ATOM 950 C CA . GLU A 1 116 ? -10.387 -36.661 15.902 1.00 30.56 116 GLU A CA 1
ATOM 951 C C . GLU A 1 116 ? -8.841 -36.485 15.944 1.00 30.56 116 GLU A C 1
ATOM 953 O O . GLU A 1 116 ? -8.110 -37.175 15.229 1.00 30.56 116 GLU A O 1
ATOM 958 N N . ASP A 1 117 ? -8.333 -35.376 16.475 1.00 24.56 117 ASP A N 1
ATOM 959 C CA . ASP A 1 117 ? -7.719 -35.229 17.809 1.00 24.56 117 ASP A CA 1
ATOM 960 C C . ASP A 1 117 ? -6.227 -35.590 17.896 1.00 24.56 117 ASP A C 1
ATOM 962 O O . ASP A 1 117 ? -5.788 -36.699 17.620 1.00 24.56 117 ASP A O 1
ATOM 966 N N . ASP A 1 118 ? -5.450 -34.611 18.364 1.00 26.98 118 ASP A N 1
ATOM 967 C CA . ASP A 1 118 ? -4.668 -34.829 19.579 1.00 26.98 118 ASP A CA 1
ATOM 968 C C . ASP A 1 118 ? -4.515 -33.497 20.328 1.00 26.98 118 ASP A C 1
ATOM 970 O O . ASP A 1 118 ? -3.761 -32.585 19.967 1.00 26.98 118 ASP A O 1
ATOM 974 N N . GLU A 1 119 ? -5.327 -33.405 21.375 1.00 30.89 119 GLU A N 1
ATOM 975 C CA . GLU A 1 119 ? -5.291 -32.466 22.482 1.00 30.89 119 GLU A CA 1
ATOM 976 C C . GLU A 1 119 ? -4.070 -32.773 23.369 1.00 30.89 119 GLU A C 1
ATOM 978 O O . GLU A 1 119 ? -3.765 -33.932 23.652 1.00 30.89 119 GLU A O 1
ATOM 983 N N . LYS A 1 120 ? -3.398 -31.737 23.888 1.00 25.73 120 LYS A N 1
ATOM 984 C CA . LYS A 1 120 ? -2.849 -31.818 25.248 1.00 25.73 120 LYS A CA 1
ATOM 985 C C . LYS A 1 120 ? -2.686 -30.450 25.910 1.00 25.73 120 LYS A C 1
ATOM 987 O O . LYS A 1 120 ? -1.720 -29.730 25.670 1.00 25.73 120 LYS A O 1
ATOM 992 N N . ASP A 1 121 ? -3.707 -30.170 26.723 1.00 27.58 121 ASP A N 1
ATOM 993 C CA . ASP A 1 121 ? -3.731 -29.584 28.075 1.00 27.58 121 ASP A CA 1
ATOM 994 C C . ASP A 1 121 ? -3.178 -28.159 28.280 1.00 27.58 121 ASP A C 1
ATOM 996 O O . ASP A 1 121 ? -1.993 -27.883 28.118 1.00 27.58 121 ASP A O 1
ATOM 1000 N N . LYS A 1 122 ? -4.032 -27.147 28.531 1.00 30.75 122 LYS A N 1
ATOM 1001 C CA . LYS A 1 122 ? -4.749 -26.808 29.794 1.00 30.75 122 LYS A CA 1
ATOM 1002 C C . LYS A 1 122 ? -3.771 -26.626 30.970 1.00 30.75 122 LYS A C 1
ATOM 1004 O O . LYS A 1 122 ? -3.177 -27.573 31.452 1.00 30.75 122 LYS A O 1
ATOM 1009 N N . GLN A 1 123 ? -3.398 -25.386 31.293 1.00 29.11 123 GLN A N 1
ATOM 1010 C CA . GLN A 1 123 ? -4.095 -24.486 32.228 1.00 29.11 123 GLN A CA 1
ATOM 1011 C C . GLN A 1 123 ? -3.881 -24.883 33.690 1.00 29.11 123 GLN A C 1
ATOM 1013 O O . GLN A 1 123 ? -4.546 -25.791 34.147 1.00 29.11 123 GLN A O 1
ATOM 1018 N N . GLU A 1 124 ? -3.012 -24.156 34.406 1.00 28.73 124 GLU A N 1
ATOM 1019 C CA . GLU A 1 124 ? -3.161 -23.848 35.839 1.00 28.73 124 GLU A CA 1
ATOM 1020 C C . GLU A 1 124 ? -2.075 -22.858 36.329 1.00 28.73 124 GLU A C 1
ATOM 1022 O O . GLU A 1 124 ? -0.908 -22.909 35.945 1.00 28.73 124 GLU A O 1
ATOM 1027 N N . ASP A 1 125 ? -2.515 -21.933 37.184 1.00 27.70 125 ASP A N 1
ATOM 1028 C CA . ASP A 1 125 ? -1.757 -21.310 38.275 1.00 27.70 125 ASP A CA 1
ATOM 1029 C C . ASP A 1 125 ? -0.790 -20.139 38.028 1.00 27.70 125 ASP A C 1
ATOM 1031 O O . ASP A 1 125 ? 0.419 -20.164 38.273 1.00 27.70 125 ASP A O 1
ATOM 1035 N N . VAL A 1 126 ? -1.423 -18.978 37.830 1.00 38.59 126 VAL A N 1
ATOM 1036 C CA . VAL A 1 126 ? -0.917 -17.620 38.130 1.00 38.59 126 VAL A CA 1
ATOM 1037 C C . VAL A 1 126 ? -0.586 -17.405 39.632 1.00 38.59 126 VAL A C 1
ATOM 1039 O O . VAL A 1 126 ? -0.282 -16.292 40.050 1.00 38.59 126 VAL A O 1
ATOM 1042 N N . HIS A 1 127 ? -0.534 -18.449 40.468 1.00 38.84 127 HIS A N 1
ATOM 1043 C CA . HIS A 1 127 ? -0.117 -18.333 41.873 1.00 38.84 127 HIS A CA 1
ATOM 1044 C C . HIS A 1 127 ? 1.329 -18.786 42.172 1.00 38.84 127 HIS A C 1
ATOM 1046 O O . HIS A 1 127 ? 1.772 -18.702 43.315 1.00 38.84 127 HIS A O 1
ATOM 1052 N N . SER A 1 128 ? 2.123 -19.187 41.167 1.00 34.91 128 SER A N 1
ATOM 1053 C CA . SER A 1 128 ? 3.542 -19.556 41.378 1.00 34.91 128 SER A CA 1
ATOM 1054 C C . SER A 1 128 ? 4.567 -18.619 40.713 1.00 34.91 128 SER A C 1
ATOM 1056 O O . SER A 1 128 ? 5.782 -18.825 40.824 1.00 34.91 128 SER A O 1
ATOM 1058 N N . THR A 1 129 ? 4.119 -17.544 40.062 1.00 40.34 129 THR A N 1
ATOM 1059 C CA . THR A 1 129 ? 4.987 -16.610 39.319 1.00 40.34 129 THR A CA 1
ATOM 1060 C C . THR A 1 129 ? 5.815 -15.675 40.207 1.00 40.34 129 THR A C 1
ATOM 1062 O O . THR A 1 129 ? 6.820 -15.144 39.739 1.00 40.34 129 THR A O 1
ATOM 1065 N N . SER A 1 130 ? 5.508 -15.548 41.505 1.00 40.38 130 SER A N 1
ATOM 1066 C CA . SER A 1 130 ? 6.381 -14.847 42.464 1.00 40.38 130 SER A CA 1
ATOM 1067 C C . SER A 1 130 ? 7.504 -15.730 43.030 1.00 40.38 130 SER A C 1
ATOM 1069 O O . SER A 1 130 ? 8.526 -15.210 43.475 1.00 40.38 130 SER A O 1
ATOM 1071 N N . LYS A 1 131 ? 7.377 -17.066 42.963 1.00 44.53 131 LYS A N 1
ATOM 1072 C CA . LYS A 1 131 ? 8.402 -18.014 43.449 1.00 44.53 131 LYS A CA 1
ATOM 1073 C C . LYS A 1 131 ? 9.332 -18.539 42.349 1.00 44.53 131 LYS A C 1
ATOM 1075 O O . LYS A 1 131 ? 10.442 -18.966 42.655 1.00 44.53 131 LYS A O 1
ATOM 1080 N N . ALA A 1 132 ? 8.948 -18.441 41.075 1.00 43.97 132 ALA A N 1
ATOM 1081 C CA . ALA A 1 132 ? 9.820 -18.803 39.954 1.00 43.97 132 ALA A CA 1
ATOM 1082 C C . ALA A 1 132 ? 10.871 -17.719 39.633 1.00 43.97 132 ALA A C 1
ATOM 1084 O O . ALA A 1 132 ? 12.003 -18.044 39.275 1.00 43.97 132 ALA A O 1
ATOM 1085 N N . LEU A 1 133 ? 10.548 -16.436 39.835 1.00 41.56 133 LEU A N 1
ATOM 1086 C CA . LEU A 1 133 ? 11.431 -15.316 39.479 1.00 41.56 133 LEU A CA 1
ATOM 1087 C C . LEU A 1 133 ? 12.708 -15.239 40.346 1.00 41.56 133 LEU A C 1
ATOM 1089 O O . LEU A 1 133 ? 13.729 -14.734 39.890 1.00 41.56 133 LEU A O 1
ATOM 1093 N N . ASN A 1 134 ? 12.704 -15.849 41.539 1.00 48.25 134 ASN A N 1
ATOM 1094 C CA . ASN A 1 134 ? 13.893 -15.981 42.394 1.00 48.25 134 ASN A CA 1
ATOM 1095 C C . ASN A 1 134 ? 14.750 -17.231 42.110 1.00 48.25 134 ASN A C 1
ATOM 1097 O O . ASN A 1 134 ? 15.900 -17.282 42.536 1.00 48.25 134 ASN A O 1
ATOM 1101 N N . LYS A 1 135 ? 14.249 -18.223 41.360 1.00 47.25 135 LYS A N 1
ATOM 1102 C CA . LYS A 1 135 ? 15.023 -19.432 41.016 1.00 47.25 135 LYS A CA 1
ATOM 1103 C C . LYS A 1 135 ? 15.828 -19.251 39.725 1.00 47.25 135 LYS A C 1
ATOM 1105 O O . LYS A 1 135 ? 16.979 -19.674 39.665 1.00 47.25 135 LYS A O 1
ATOM 1110 N N . TYR A 1 136 ? 15.270 -18.548 38.734 1.00 48.97 136 TYR A N 1
ATOM 1111 C CA . TYR A 1 136 ? 15.988 -18.188 37.502 1.00 48.97 136 TYR A CA 1
ATOM 1112 C C . TYR A 1 136 ? 17.141 -17.210 37.758 1.00 48.97 136 TYR A C 1
ATOM 1114 O O . TYR A 1 136 ? 18.196 -17.333 37.141 1.00 48.97 136 TYR A O 1
ATOM 1122 N N . ASN A 1 137 ? 16.974 -16.296 38.718 1.00 47.72 137 ASN A N 1
ATOM 1123 C CA . ASN A 1 137 ? 18.011 -15.334 39.087 1.00 47.72 137 ASN A CA 1
ATOM 1124 C C . ASN A 1 137 ? 19.166 -16.002 39.866 1.00 47.72 137 ASN A C 1
ATOM 1126 O O . ASN A 1 137 ? 20.331 -15.706 39.615 1.00 47.72 137 ASN A O 1
ATOM 1130 N N . LEU A 1 138 ? 18.876 -16.993 40.726 1.00 51.12 138 LEU A N 1
ATOM 1131 C CA . LEU A 1 138 ? 19.920 -17.787 41.392 1.00 51.12 138 LEU A CA 1
ATOM 1132 C C . LEU A 1 138 ? 20.637 -18.766 40.447 1.00 51.12 138 LEU A C 1
ATOM 1134 O O . LEU A 1 138 ? 21.831 -18.994 40.629 1.00 51.12 138 LEU A O 1
ATOM 1138 N N . TYR A 1 139 ? 19.963 -19.322 39.433 1.00 54.19 139 TYR A N 1
ATOM 1139 C CA . TYR A 1 139 ? 20.607 -20.175 38.422 1.00 54.19 139 TYR A CA 1
ATOM 1140 C C . TYR A 1 139 ? 21.535 -19.366 37.508 1.00 54.19 139 TYR A C 1
ATOM 1142 O O . TYR A 1 139 ? 22.651 -19.792 37.239 1.00 54.19 139 TYR A O 1
ATOM 1150 N N . TYR A 1 140 ? 21.135 -18.154 37.107 1.00 52.91 140 TYR A N 1
ATOM 1151 C CA . TYR A 1 140 ? 22.012 -17.265 36.342 1.00 52.91 140 TYR A CA 1
ATOM 1152 C C . TYR A 1 140 ? 23.262 -16.883 37.135 1.00 52.91 140 TYR A C 1
ATOM 1154 O O . TYR A 1 140 ? 24.360 -16.987 36.603 1.00 52.91 140 TYR A O 1
ATOM 1162 N N . ILE A 1 141 ? 23.119 -16.515 38.413 1.00 55.19 141 ILE A N 1
ATOM 1163 C CA . ILE A 1 141 ? 24.256 -16.140 39.267 1.00 55.19 141 ILE A CA 1
ATOM 1164 C C . ILE A 1 141 ? 25.162 -17.347 39.565 1.00 55.19 141 ILE A C 1
ATOM 1166 O O . ILE A 1 141 ? 26.377 -17.188 39.590 1.00 55.19 141 ILE A O 1
ATOM 1170 N N . SER A 1 142 ? 24.614 -18.555 39.732 1.00 55.25 142 SER A N 1
ATOM 1171 C CA . SER A 1 142 ? 25.412 -19.772 39.972 1.00 55.25 142 SER A CA 1
ATOM 1172 C C . SER A 1 142 ? 26.079 -20.329 38.709 1.00 55.25 142 SER A C 1
ATOM 1174 O O . SER A 1 142 ? 27.218 -20.773 38.796 1.00 55.25 142 SER A O 1
ATOM 1176 N N . VAL A 1 143 ? 25.452 -20.227 37.530 1.00 57.41 143 VAL A N 1
ATOM 1177 C CA . VAL A 1 143 ? 26.084 -20.553 36.234 1.00 57.41 143 VAL A CA 1
ATOM 1178 C C . VAL A 1 143 ? 27.129 -19.500 35.843 1.00 57.41 143 VAL A C 1
ATOM 1180 O O . VAL A 1 143 ? 28.173 -19.858 35.305 1.00 57.41 143 VAL A O 1
ATOM 1183 N N . LEU A 1 144 ? 26.917 -18.222 36.187 1.00 57.06 144 LEU A N 1
ATOM 1184 C CA . LEU A 1 144 ? 27.947 -17.179 36.080 1.00 57.06 144 LEU A CA 1
ATOM 1185 C C . LEU A 1 144 ? 29.132 -17.444 37.020 1.00 57.06 144 LEU A C 1
ATOM 1187 O O . LEU A 1 144 ? 30.268 -17.233 36.613 1.00 57.06 144 LEU A O 1
ATOM 1191 N N . LYS A 1 145 ? 28.889 -17.968 38.231 1.00 55.19 145 LYS A N 1
ATOM 1192 C CA . LYS A 1 145 ? 29.938 -18.347 39.196 1.00 55.19 145 LYS A CA 1
ATOM 1193 C C . LYS A 1 145 ? 30.701 -19.617 38.787 1.00 55.19 145 LYS A C 1
ATOM 1195 O O . LYS A 1 145 ? 31.885 -19.719 39.061 1.00 55.19 145 LYS A O 1
ATOM 1200 N N . LEU A 1 146 ? 30.044 -20.560 38.105 1.00 54.09 146 LEU A N 1
ATOM 1201 C CA . LEU A 1 146 ? 30.652 -21.809 37.612 1.00 54.09 146 LEU A CA 1
ATOM 1202 C C . LEU A 1 146 ? 31.393 -21.661 36.273 1.00 54.09 146 LEU A C 1
ATOM 1204 O O . LEU A 1 146 ? 32.184 -22.529 35.919 1.00 54.09 146 LEU A O 1
ATOM 1208 N N . MET A 1 147 ? 31.175 -20.566 35.542 1.00 50.69 147 MET A N 1
ATOM 1209 C CA . MET A 1 147 ? 31.956 -20.218 34.348 1.00 50.69 147 MET A CA 1
ATOM 1210 C C . MET A 1 147 ? 33.234 -19.422 34.670 1.00 50.69 147 MET A C 1
ATOM 1212 O O . MET A 1 147 ? 34.086 -19.283 33.794 1.00 50.69 147 MET A O 1
ATOM 1216 N N . GLU A 1 148 ? 33.401 -18.928 35.905 1.00 54.12 148 GLU A N 1
ATOM 1217 C CA . GLU A 1 148 ? 34.651 -18.290 36.362 1.00 54.12 148 GLU A CA 1
ATOM 1218 C C . GLU A 1 148 ? 35.770 -19.314 36.651 1.00 54.12 148 GLU A C 1
ATOM 1220 O O . GLU A 1 148 ? 36.943 -18.961 36.559 1.00 54.12 148 GLU A O 1
ATOM 1225 N N . ASP A 1 149 ? 35.437 -20.592 36.880 1.00 56.66 149 ASP A N 1
ATOM 1226 C CA . ASP A 1 149 ? 36.402 -21.643 37.250 1.00 56.66 149 ASP A CA 1
ATOM 1227 C C . ASP A 1 149 ? 36.875 -22.534 36.079 1.00 56.66 149 ASP A C 1
ATOM 1229 O O . ASP A 1 149 ? 37.524 -23.558 36.296 1.00 56.66 149 ASP A O 1
ATOM 1233 N N . LEU A 1 150 ? 36.643 -22.139 34.819 1.00 47.25 150 LEU A N 1
ATOM 1234 C CA . LEU A 1 150 ? 37.284 -22.774 33.654 1.00 47.25 150 LEU A CA 1
ATOM 1235 C C . LEU A 1 150 ? 38.223 -21.803 32.925 1.00 47.25 150 LEU A C 1
ATOM 1237 O O . LEU A 1 150 ? 38.085 -21.488 31.742 1.00 47.25 150 LEU A O 1
ATOM 1241 N N . VAL A 1 151 ? 39.226 -21.336 33.666 1.00 54.81 151 VAL A N 1
ATOM 1242 C CA . VAL A 1 151 ? 40.396 -20.596 33.175 1.00 54.81 151 VAL A CA 1
ATOM 1243 C C . VAL A 1 151 ? 41.296 -21.527 32.351 1.00 54.81 151 VAL A C 1
ATOM 1245 O O . VAL A 1 151 ? 42.385 -21.913 32.764 1.00 54.81 151 VAL A O 1
ATOM 1248 N N . LEU A 1 152 ? 40.858 -21.877 31.142 1.00 54.41 152 LEU A N 1
ATOM 1249 C CA . LEU A 1 152 ? 41.714 -22.427 30.089 1.00 54.41 152 LEU A CA 1
ATOM 1250 C C . LEU A 1 152 ? 41.431 -21.673 28.781 1.00 54.41 152 LEU A C 1
ATOM 1252 O O . LEU A 1 152 ? 40.520 -21.992 28.025 1.00 54.41 152 LEU A O 1
ATOM 1256 N N . SER A 1 153 ? 42.288 -20.674 28.527 1.00 58.22 153 SER A N 1
ATOM 1257 C CA . SER A 1 153 ? 42.401 -19.822 27.329 1.00 58.22 153 SER A CA 1
ATOM 1258 C C . SER A 1 153 ? 41.647 -18.481 27.326 1.00 58.22 153 SER A C 1
ATOM 1260 O O . SER A 1 153 ? 40.789 -18.199 26.484 1.00 58.22 153 SER A O 1
ATOM 1262 N N . SER A 1 154 ? 42.092 -17.563 28.188 1.00 57.81 154 SER A N 1
ATOM 1263 C CA . SER A 1 154 ? 41.734 -16.132 28.147 1.00 57.81 154 SER A CA 1
ATOM 1264 C C . SER A 1 154 ? 42.028 -15.449 26.796 1.00 57.81 154 SER A C 1
ATOM 1266 O O . SER A 1 154 ? 41.413 -14.436 26.468 1.00 57.81 154 SER A O 1
ATOM 1268 N N . SER A 1 155 ? 42.909 -16.018 25.960 1.00 58.91 155 SER A N 1
ATOM 1269 C CA . SER A 1 155 ? 43.155 -15.531 24.595 1.00 58.91 155 SER A CA 1
ATOM 1270 C C . SER A 1 155 ? 42.073 -15.962 23.601 1.00 58.91 155 SER A C 1
ATOM 1272 O O . SER A 1 155 ? 41.685 -15.162 22.751 1.00 58.91 155 SER A O 1
ATOM 1274 N N . LEU A 1 156 ? 41.577 -17.204 23.672 1.00 58.72 156 LEU A N 1
ATOM 1275 C CA . LEU A 1 156 ? 40.626 -17.721 22.680 1.00 58.72 156 LEU A CA 1
ATOM 1276 C C . LEU A 1 156 ? 39.193 -17.281 22.965 1.00 58.72 156 LEU A C 1
ATOM 1278 O O . LEU A 1 156 ? 38.469 -17.021 22.012 1.00 58.72 156 LEU A O 1
ATOM 1282 N N . PHE A 1 157 ? 38.794 -17.117 24.228 1.00 63.72 157 PHE A N 1
ATOM 1283 C CA . PHE A 1 157 ? 37.438 -16.666 24.558 1.00 63.72 157 PHE A CA 1
ATOM 1284 C C . PHE A 1 157 ? 37.217 -15.190 24.207 1.00 63.72 157 PHE A C 1
ATOM 1286 O O . PHE A 1 157 ? 36.203 -14.846 23.606 1.00 63.72 157 PHE A O 1
ATOM 1293 N N . LEU A 1 158 ? 38.200 -14.320 24.476 1.00 64.94 158 LEU A N 1
ATOM 1294 C CA . LEU A 1 158 ? 38.127 -12.917 24.063 1.00 64.94 158 LEU A CA 1
ATOM 1295 C C . LEU A 1 158 ? 38.196 -12.787 22.533 1.00 64.94 158 LEU A C 1
ATOM 1297 O O . LEU A 1 158 ? 37.444 -12.010 21.953 1.00 64.94 158 LEU A O 1
ATOM 1301 N N . LYS A 1 159 ? 39.017 -13.605 21.854 1.00 68.25 159 LYS A N 1
ATOM 1302 C CA . LYS A 1 159 ? 39.013 -13.694 20.383 1.00 68.25 159 LYS A CA 1
ATOM 1303 C C . LYS A 1 159 ? 37.683 -14.213 19.840 1.00 68.25 159 LYS A C 1
ATOM 1305 O O . LYS A 1 159 ? 37.206 -13.664 18.861 1.00 68.25 159 LYS A O 1
ATOM 1310 N N . TRP A 1 160 ? 37.062 -15.215 20.459 1.00 70.12 160 TRP A N 1
ATOM 1311 C CA . TRP A 1 160 ? 35.766 -15.759 20.046 1.00 70.12 160 TRP A CA 1
ATOM 1312 C C . TRP A 1 160 ? 34.626 -14.767 20.299 1.00 70.12 160 TRP A C 1
ATOM 1314 O O . TRP A 1 160 ? 33.807 -14.565 19.414 1.00 70.12 160 TRP A O 1
ATOM 1324 N N . TYR A 1 161 ? 34.617 -14.058 21.431 1.00 75.69 161 TYR A N 1
ATOM 1325 C CA . TYR A 1 161 ? 33.634 -13.014 21.733 1.00 75.69 161 TYR A CA 1
ATOM 1326 C C . TYR A 1 161 ? 33.788 -11.788 20.823 1.00 75.69 161 TYR A C 1
ATOM 1328 O O . TYR A 1 161 ? 32.792 -11.299 20.291 1.00 75.69 161 TYR A O 1
ATOM 1336 N N . ILE A 1 162 ? 35.019 -11.321 20.572 1.00 76.56 162 ILE A N 1
ATOM 1337 C CA . ILE A 1 162 ? 35.292 -10.228 19.622 1.00 76.56 162 ILE A CA 1
ATOM 1338 C C . ILE A 1 162 ? 34.959 -10.671 18.195 1.00 76.56 162 ILE A C 1
ATOM 1340 O O . ILE A 1 162 ? 34.314 -9.924 17.471 1.00 76.56 162 ILE A O 1
ATOM 1344 N N . MET A 1 163 ? 35.324 -11.888 17.787 1.00 72.69 163 MET A N 1
ATOM 1345 C CA . MET A 1 163 ? 35.044 -12.396 16.442 1.00 72.69 163 MET A CA 1
ATOM 1346 C C . MET A 1 163 ? 33.548 -12.657 16.239 1.00 72.69 163 MET A C 1
ATOM 1348 O O . MET A 1 163 ? 33.013 -12.277 15.206 1.00 72.69 163 MET A O 1
ATOM 1352 N N . SER A 1 164 ? 32.841 -13.185 17.239 1.00 73.12 164 SER A N 1
ATOM 1353 C CA . SER A 1 164 ? 31.384 -13.364 17.214 1.00 73.12 164 SER A CA 1
ATOM 1354 C C . SER A 1 164 ? 30.650 -12.019 17.228 1.00 73.12 164 SER A C 1
ATOM 1356 O O . SER A 1 164 ? 29.702 -11.833 16.469 1.00 73.12 164 SER A O 1
ATOM 1358 N N . SER A 1 165 ? 31.137 -11.035 17.993 1.00 72.62 165 SER A N 1
ATOM 1359 C CA . SER A 1 165 ? 30.624 -9.657 17.964 1.00 72.62 165 SER A CA 1
ATOM 1360 C C . SER A 1 165 ? 30.896 -8.977 16.618 1.00 72.62 165 SER A C 1
ATOM 1362 O O . SER A 1 165 ? 30.006 -8.329 16.078 1.00 72.62 165 SER A O 1
ATOM 1364 N N . CYS A 1 166 ? 32.076 -9.170 16.017 1.00 68.31 166 CYS A N 1
ATOM 1365 C CA . CYS A 1 166 ? 32.406 -8.673 14.679 1.00 68.31 166 CYS A CA 1
ATOM 1366 C C . CYS A 1 166 ? 31.569 -9.344 13.586 1.00 68.31 166 CYS A C 1
ATOM 1368 O O . CYS A 1 166 ? 31.155 -8.660 12.655 1.00 68.31 166 CYS A O 1
ATOM 1370 N N . ILE A 1 167 ? 31.289 -10.647 13.687 1.00 71.00 167 ILE A N 1
ATOM 1371 C CA . ILE A 1 167 ? 30.423 -11.373 12.747 1.00 71.00 167 ILE A CA 1
ATOM 1372 C C . ILE A 1 167 ? 28.984 -10.850 12.850 1.00 71.00 167 ILE A C 1
ATOM 1374 O O . ILE A 1 167 ? 28.370 -10.563 11.823 1.00 71.00 167 ILE A O 1
ATOM 1378 N N . LEU A 1 168 ? 28.469 -10.640 14.066 1.00 67.44 168 LEU A N 1
ATOM 1379 C CA . LEU A 1 168 ? 27.153 -10.029 14.293 1.00 67.44 168 LEU A CA 1
ATOM 1380 C C . LEU A 1 168 ? 27.084 -8.590 13.761 1.00 67.44 168 LEU A C 1
ATOM 1382 O O . LEU A 1 168 ? 26.124 -8.236 13.076 1.00 67.44 168 LEU A O 1
ATOM 1386 N N . TRP A 1 169 ? 28.119 -7.779 14.004 1.00 68.81 169 TRP A N 1
ATOM 1387 C CA . TRP A 1 169 ? 28.187 -6.399 13.514 1.00 68.81 169 TRP A CA 1
ATOM 1388 C C . TRP A 1 169 ? 28.278 -6.343 11.982 1.00 68.81 169 TRP A C 1
ATOM 1390 O O . TRP A 1 169 ? 27.544 -5.596 11.337 1.00 68.81 169 TRP A O 1
ATOM 1400 N N . ARG A 1 170 ? 29.082 -7.227 11.377 1.00 63.91 170 ARG A N 1
ATOM 1401 C CA . ARG A 1 170 ? 29.192 -7.388 9.919 1.00 63.91 170 ARG A CA 1
ATOM 1402 C C . ARG A 1 170 ? 27.867 -7.824 9.292 1.00 63.91 170 ARG A C 1
ATOM 1404 O O . ARG A 1 170 ? 27.516 -7.325 8.227 1.00 63.91 170 ARG A O 1
ATOM 1411 N N . SER A 1 171 ? 27.135 -8.731 9.937 1.00 67.50 171 SER A N 1
ATOM 1412 C CA . SER A 1 171 ? 25.844 -9.225 9.445 1.00 67.50 171 SER A CA 1
ATOM 1413 C C . SER A 1 171 ? 24.778 -8.120 9.449 1.00 67.50 171 SER A C 1
ATOM 1415 O O . SER A 1 171 ? 24.043 -7.954 8.474 1.00 67.50 171 SER A O 1
ATOM 1417 N N . LEU A 1 172 ? 24.760 -7.275 10.488 1.00 64.81 172 LEU A N 1
ATOM 1418 C CA . LEU A 1 172 ? 23.857 -6.124 10.562 1.00 64.81 172 LEU A CA 1
ATOM 1419 C C . LEU A 1 172 ? 24.169 -5.054 9.499 1.00 64.81 172 LEU A C 1
ATOM 1421 O O . LEU A 1 172 ? 23.247 -4.494 8.899 1.00 64.81 172 LEU A O 1
ATOM 1425 N N . ASP A 1 173 ? 25.450 -4.798 9.221 1.00 63.59 173 ASP A N 1
ATOM 1426 C CA . ASP A 1 173 ? 25.878 -3.858 8.175 1.00 63.59 173 ASP A CA 1
ATOM 1427 C C . ASP A 1 173 ? 25.449 -4.295 6.769 1.00 63.59 173 ASP A C 1
ATOM 1429 O O . ASP A 1 173 ? 25.135 -3.456 5.924 1.00 63.59 173 ASP A O 1
ATOM 1433 N N . LEU A 1 174 ? 25.419 -5.602 6.496 1.00 63.50 174 LEU A N 1
ATOM 1434 C CA . LEU A 1 174 ? 25.003 -6.126 5.194 1.00 63.50 174 LEU A CA 1
ATOM 1435 C C . LEU A 1 174 ? 23.507 -5.908 4.942 1.00 63.50 174 LEU A C 1
ATOM 1437 O O . LEU A 1 174 ? 23.125 -5.499 3.844 1.00 63.50 174 LEU A O 1
ATOM 1441 N N . VAL A 1 175 ? 22.667 -6.105 5.963 1.00 66.38 175 VAL A N 1
ATOM 1442 C CA . VAL A 1 175 ? 21.223 -5.844 5.859 1.00 66.38 175 VAL A CA 1
ATOM 1443 C C . VAL A 1 175 ? 20.968 -4.357 5.605 1.00 66.38 175 VAL A C 1
ATOM 1445 O O . VAL A 1 175 ? 20.226 -4.022 4.681 1.00 66.38 175 VAL A O 1
ATOM 1448 N N . LYS A 1 176 ? 21.638 -3.457 6.338 1.00 65.50 176 LYS A N 1
ATOM 1449 C CA . LYS A 1 176 ? 21.507 -2.000 6.139 1.00 65.50 176 LYS A CA 1
ATOM 1450 C C . LYS A 1 176 ? 21.935 -1.562 4.736 1.00 65.50 176 LYS A C 1
ATOM 1452 O O . LYS A 1 176 ? 21.157 -0.912 4.038 1.00 65.50 176 LYS A O 1
ATOM 1457 N N . LYS A 1 177 ? 23.098 -2.032 4.268 1.00 68.19 177 LYS A N 1
ATOM 1458 C CA . LYS A 1 177 ? 23.591 -1.761 2.906 1.00 68.19 177 LYS A CA 1
ATOM 1459 C C . LYS A 1 177 ? 22.631 -2.254 1.825 1.00 68.19 177 LYS A C 1
ATOM 1461 O O . LYS A 1 177 ? 22.478 -1.596 0.798 1.00 68.19 177 LYS A O 1
ATOM 1466 N N . SER A 1 178 ? 21.972 -3.397 2.033 1.00 69.62 178 SER A N 1
ATOM 1467 C CA . SER A 1 178 ? 21.002 -3.927 1.065 1.00 69.62 178 SER A CA 1
ATOM 1468 C C . SER A 1 178 ? 19.768 -3.027 0.922 1.00 69.62 178 SER A C 1
ATOM 1470 O O . SER A 1 178 ? 19.341 -2.751 -0.199 1.00 69.62 178 SER A O 1
ATOM 1472 N N . VAL A 1 179 ? 19.251 -2.493 2.036 1.00 69.19 179 VAL A N 1
ATOM 1473 C CA . VAL A 1 179 ? 18.091 -1.588 2.060 1.00 69.19 179 VAL A CA 1
ATOM 1474 C C . VAL A 1 179 ? 18.433 -0.238 1.424 1.00 69.19 179 VAL A C 1
ATOM 1476 O O . VAL A 1 179 ? 17.682 0.263 0.586 1.00 69.19 179 VAL A O 1
ATOM 1479 N N . GLU A 1 180 ? 19.597 0.326 1.754 1.00 69.75 180 GLU A N 1
ATOM 1480 C CA . GLU A 1 180 ? 20.093 1.583 1.173 1.00 69.75 180 GLU A CA 1
ATOM 1481 C C . GLU A 1 180 ? 20.281 1.481 -0.350 1.00 69.75 180 GLU A C 1
ATOM 1483 O O . GLU A 1 180 ? 19.949 2.408 -1.094 1.00 69.75 180 GLU A O 1
ATOM 1488 N N . ASN A 1 181 ? 20.733 0.322 -0.832 1.00 79.62 181 ASN A N 1
ATOM 1489 C CA . ASN A 1 181 ? 20.924 0.041 -2.253 1.00 79.62 181 ASN A CA 1
ATOM 1490 C C . ASN A 1 181 ? 19.597 -0.067 -3.031 1.00 79.62 181 ASN A C 1
ATOM 1492 O O . ASN A 1 181 ? 19.538 0.279 -4.208 1.00 79.62 181 ASN A O 1
ATOM 1496 N N . ILE A 1 182 ? 18.505 -0.507 -2.402 1.00 85.25 182 ILE A N 1
ATOM 1497 C CA . ILE A 1 182 ? 17.182 -0.532 -3.051 1.00 85.25 182 ILE A CA 1
ATOM 1498 C C . ILE A 1 182 ? 16.635 0.888 -3.207 1.00 85.25 182 ILE A C 1
ATOM 1500 O O . ILE A 1 182 ? 16.090 1.223 -4.258 1.00 85.25 182 ILE A O 1
ATOM 1504 N N . ASN A 1 183 ? 16.828 1.741 -2.201 1.00 89.12 183 ASN A N 1
ATOM 1505 C CA . ASN A 1 183 ? 16.324 3.114 -2.216 1.00 89.12 183 ASN A CA 1
ATOM 1506 C C . ASN A 1 183 ? 16.984 3.969 -3.305 1.00 89.12 183 ASN A C 1
ATOM 1508 O O . ASN A 1 183 ? 16.294 4.726 -3.989 1.00 89.12 183 ASN A O 1
ATOM 1512 N N . SER A 1 184 ? 18.293 3.817 -3.523 1.00 88.69 184 SER A N 1
ATOM 1513 C CA . SER A 1 184 ? 19.003 4.524 -4.598 1.00 88.69 184 SER A CA 1
ATOM 1514 C C . SER A 1 184 ? 18.521 4.096 -5.989 1.00 88.69 184 SER A C 1
ATOM 1516 O O . SER A 1 184 ? 18.265 4.943 -6.846 1.00 88.69 184 SER A O 1
ATOM 1518 N N . ARG A 1 185 ? 18.313 2.790 -6.202 1.00 89.00 185 ARG A N 1
ATOM 1519 C CA . ARG A 1 185 ? 17.767 2.245 -7.457 1.00 89.00 185 ARG A CA 1
ATOM 1520 C C . ARG A 1 185 ? 16.342 2.713 -7.698 1.00 89.00 185 ARG A C 1
ATOM 1522 O O . ARG A 1 185 ? 15.996 3.094 -8.812 1.00 89.00 185 ARG A O 1
ATOM 1529 N N . LEU A 1 186 ? 15.526 2.716 -6.651 1.00 90.88 186 LEU A N 1
ATOM 1530 C CA . LEU A 1 186 ? 14.144 3.155 -6.724 1.00 90.88 186 LEU A CA 1
ATOM 1531 C C . LEU A 1 186 ? 14.058 4.646 -7.075 1.00 90.88 186 LEU A C 1
ATOM 1533 O O . LEU A 1 186 ? 13.268 5.017 -7.936 1.00 90.88 186 LEU A O 1
ATOM 1537 N N . ALA A 1 187 ? 14.936 5.487 -6.525 1.00 91.12 187 ALA A N 1
ATOM 1538 C CA . ALA A 1 187 ? 15.017 6.896 -6.905 1.00 91.12 187 ALA A CA 1
ATOM 1539 C C . ALA A 1 187 ? 15.333 7.106 -8.401 1.00 91.12 187 ALA A C 1
ATOM 1541 O O . ALA A 1 187 ? 14.832 8.060 -8.997 1.00 91.12 187 ALA A O 1
ATOM 1542 N N . LEU A 1 188 ? 16.119 6.221 -9.028 1.00 91.88 188 LEU A N 1
ATOM 1543 C CA . LEU A 1 188 ? 16.377 6.257 -10.474 1.00 91.88 188 LEU A CA 1
ATOM 1544 C C . LEU A 1 188 ? 15.139 5.858 -11.289 1.00 91.88 188 LEU A C 1
ATOM 1546 O O . LEU A 1 188 ? 14.783 6.574 -12.224 1.00 91.88 188 LEU A O 1
ATOM 1550 N N . VAL A 1 189 ? 14.419 4.800 -10.881 1.00 92.62 189 VAL A N 1
ATOM 1551 C CA . VAL A 1 189 ? 13.135 4.407 -11.506 1.00 92.62 189 VAL A CA 1
ATOM 1552 C C . VAL A 1 189 ? 12.161 5.579 -11.515 1.00 92.62 189 VAL A C 1
ATOM 1554 O O . VAL A 1 189 ? 11.461 5.803 -12.496 1.00 92.62 189 VAL A O 1
ATOM 1557 N N . MET A 1 190 ? 12.105 6.345 -10.425 1.00 92.31 190 MET A N 1
ATOM 1558 C CA . MET A 1 190 ? 11.163 7.459 -10.320 1.00 92.31 190 MET A CA 1
ATOM 1559 C C . MET A 1 190 ? 11.523 8.643 -11.224 1.00 92.31 190 MET A C 1
ATOM 1561 O O . MET A 1 190 ? 10.640 9.451 -11.514 1.00 92.31 190 MET A O 1
ATOM 1565 N N . LYS A 1 191 ? 12.787 8.746 -11.660 1.00 91.56 191 LYS A N 1
ATOM 1566 C CA . LYS A 1 191 ? 13.274 9.797 -12.564 1.00 91.56 191 LYS A CA 1
ATOM 1567 C C . LYS A 1 191 ? 13.101 9.431 -14.038 1.00 91.56 191 LYS A C 1
ATOM 1569 O O . LYS A 1 191 ? 12.566 10.252 -14.775 1.00 91.56 191 LYS A O 1
ATOM 1574 N N . SER A 1 192 ? 13.551 8.248 -14.466 1.00 91.81 192 SER A N 1
ATOM 1575 C CA . SER A 1 192 ? 13.553 7.858 -15.890 1.00 91.81 192 SER A CA 1
ATOM 1576 C C . SER A 1 192 ? 12.606 6.711 -16.249 1.00 91.81 192 SER A C 1
ATOM 1578 O O . SER A 1 192 ? 12.308 6.505 -17.424 1.00 91.81 192 SER A O 1
ATOM 1580 N N . GLY A 1 193 ? 12.092 5.978 -15.262 1.00 92.31 193 GLY A N 1
ATOM 1581 C CA . GLY A 1 193 ? 11.242 4.810 -15.473 1.00 92.31 193 GLY A CA 1
ATOM 1582 C C . GLY A 1 193 ? 9.743 5.109 -15.556 1.00 92.31 193 GLY A C 1
ATOM 1583 O O . GLY A 1 193 ? 9.254 6.198 -15.245 1.00 92.31 193 GLY A O 1
ATOM 1584 N N . LYS A 1 194 ? 8.981 4.075 -15.932 1.00 94.12 194 LYS A N 1
ATOM 1585 C CA . LYS A 1 194 ? 7.511 4.066 -15.889 1.00 94.12 194 LYS A CA 1
ATOM 1586 C C . LYS A 1 194 ? 7.046 3.125 -14.794 1.00 94.12 194 LYS A C 1
ATOM 1588 O O . LYS A 1 194 ? 7.357 1.929 -14.792 1.00 94.12 194 LYS A O 1
ATOM 1593 N N . TYR A 1 195 ? 6.247 3.666 -13.890 1.00 94.31 195 TYR A N 1
ATOM 1594 C CA . TYR A 1 195 ? 5.770 2.963 -12.714 1.00 94.31 195 TYR A CA 1
ATOM 1595 C C . TYR A 1 195 ? 4.302 3.269 -12.447 1.00 94.31 195 TYR A C 1
ATOM 1597 O O . TYR A 1 195 ? 3.720 4.247 -12.916 1.00 94.31 195 TYR A O 1
ATOM 1605 N N . VAL A 1 196 ? 3.711 2.397 -11.650 1.00 94.81 196 VAL A N 1
ATOM 1606 C CA . VAL A 1 196 ? 2.323 2.426 -11.241 1.00 94.81 196 VAL A CA 1
ATOM 1607 C C . VAL A 1 196 ? 2.272 2.248 -9.727 1.00 94.81 196 VAL A C 1
ATOM 1609 O O . VAL A 1 196 ? 2.898 1.347 -9.176 1.00 94.81 196 VAL A O 1
ATOM 1612 N N . LEU A 1 197 ? 1.523 3.113 -9.046 1.00 93.56 197 LEU A N 1
ATOM 1613 C CA . LEU A 1 197 ? 1.393 3.106 -7.589 1.00 93.56 197 LEU A CA 1
ATOM 1614 C C . LEU A 1 197 ? -0.014 2.650 -7.179 1.00 93.56 197 LEU A C 1
ATOM 1616 O O . LEU A 1 197 ? -1.009 3.059 -7.778 1.00 93.56 197 LEU A O 1
ATOM 1620 N N . GLY A 1 198 ? -0.097 1.859 -6.108 1.00 93.00 198 GLY A N 1
ATOM 1621 C CA . GLY A 1 198 ? -1.353 1.449 -5.478 1.00 93.00 198 GLY A CA 1
ATOM 1622 C C . GLY A 1 198 ? -1.902 0.097 -5.945 1.00 93.00 198 GLY A C 1
ATOM 1623 O O . GLY A 1 198 ? -1.619 -0.385 -7.034 1.00 93.00 198 GLY A O 1
ATOM 1624 N N . TYR A 1 199 ? -2.742 -0.509 -5.102 1.00 93.56 199 TYR A N 1
ATOM 1625 C CA . TYR A 1 199 ? -3.259 -1.875 -5.274 1.00 93.56 199 TYR A CA 1
ATOM 1626 C C . TYR A 1 199 ? -4.034 -2.092 -6.583 1.00 93.56 199 TYR A C 1
ATOM 1628 O O . TYR A 1 199 ? -3.651 -2.930 -7.391 1.00 93.56 199 TYR A O 1
ATOM 1636 N N . ASN A 1 200 ? -5.096 -1.312 -6.822 1.00 93.69 200 ASN A N 1
ATOM 1637 C CA . ASN A 1 200 ? -5.966 -1.498 -7.992 1.00 93.69 200 ASN A CA 1
ATOM 1638 C C . ASN A 1 200 ? -5.200 -1.346 -9.310 1.00 93.69 200 ASN A C 1
ATOM 1640 O O . ASN A 1 200 ? -5.486 -2.030 -10.290 1.00 93.69 200 ASN A O 1
ATOM 1644 N N . GLN A 1 201 ? -4.240 -0.423 -9.333 1.00 94.56 201 GLN A N 1
ATOM 1645 C CA . GLN A 1 201 ? -3.459 -0.119 -10.518 1.00 94.56 201 GLN A CA 1
ATOM 1646 C C . GLN A 1 201 ? -2.402 -1.211 -10.755 1.00 94.56 201 GLN A C 1
ATOM 1648 O O . GLN A 1 201 ? -2.286 -1.690 -11.879 1.00 94.56 201 GLN A O 1
ATOM 1653 N N . THR A 1 202 ? -1.722 -1.676 -9.700 1.00 94.25 202 THR A N 1
ATOM 1654 C CA . THR A 1 202 ? -0.800 -2.825 -9.751 1.00 94.25 202 THR A CA 1
ATOM 1655 C C . THR A 1 202 ? -1.506 -4.110 -10.184 1.00 94.25 202 THR A C 1
ATOM 1657 O O . THR A 1 202 ? -0.996 -4.854 -11.013 1.00 94.25 202 THR A O 1
ATOM 1660 N N . LEU A 1 203 ? -2.726 -4.354 -9.703 1.00 94.31 203 LEU A N 1
ATOM 1661 C CA . LEU A 1 203 ? -3.520 -5.508 -10.122 1.00 94.31 203 LEU A CA 1
ATOM 1662 C C . LEU A 1 203 ? -3.878 -5.441 -11.616 1.00 94.31 203 LEU A C 1
ATOM 1664 O O . LEU A 1 203 ? -3.837 -6.451 -12.314 1.00 94.31 203 LEU A O 1
ATOM 1668 N N . ARG A 1 204 ? -4.186 -4.245 -12.137 1.00 94.88 204 ARG A N 1
ATOM 1669 C CA . ARG A 1 204 ? -4.418 -4.037 -13.576 1.00 94.88 204 ARG A CA 1
ATOM 1670 C C . ARG A 1 204 ? -3.150 -4.262 -14.401 1.00 94.88 204 ARG A C 1
ATOM 1672 O O . ARG A 1 204 ? -3.240 -4.864 -15.465 1.00 94.88 204 ARG A O 1
ATOM 1679 N N . THR A 1 205 ? -1.985 -3.791 -13.954 1.00 94.75 205 THR A N 1
ATOM 1680 C CA . THR A 1 205 ? -0.729 -3.994 -14.700 1.00 94.75 205 THR A CA 1
ATOM 1681 C C . THR A 1 205 ? -0.280 -5.448 -14.697 1.00 94.75 205 THR A C 1
ATOM 1683 O O . THR A 1 205 ? 0.201 -5.913 -15.729 1.00 94.75 205 THR A O 1
ATOM 1686 N N . LEU A 1 206 ? -0.496 -6.164 -13.589 1.00 93.69 206 LEU A N 1
ATOM 1687 C CA . LEU A 1 206 ? -0.255 -7.604 -13.478 1.00 93.69 206 LEU A CA 1
ATOM 1688 C C . LEU A 1 206 ? -1.171 -8.407 -14.405 1.00 93.69 206 LEU A C 1
ATOM 1690 O O . LEU A 1 206 ? -0.680 -9.206 -15.191 1.00 93.69 206 LEU A O 1
ATOM 1694 N N . ARG A 1 207 ? -2.484 -8.137 -14.395 1.00 92.25 207 ARG A N 1
ATOM 1695 C CA . ARG A 1 207 ? -3.445 -8.794 -15.305 1.00 92.25 207 ARG A CA 1
ATOM 1696 C C . ARG A 1 207 ? -3.135 -8.553 -16.780 1.00 92.25 207 ARG A C 1
ATOM 1698 O O . ARG A 1 207 ? -3.380 -9.420 -17.605 1.00 92.25 207 ARG A O 1
ATOM 1705 N N . ASN A 1 208 ? -2.588 -7.384 -17.102 1.00 93.06 208 ASN A N 1
ATOM 1706 C CA . ASN A 1 208 ? -2.183 -7.039 -18.462 1.00 93.06 208 ASN A CA 1
ATOM 1707 C C . ASN A 1 208 ? -0.789 -7.576 -18.841 1.00 93.06 208 ASN A C 1
ATOM 1709 O O . ASN A 1 208 ? -0.350 -7.315 -19.957 1.00 93.06 208 ASN A O 1
ATOM 1713 N N . GLY A 1 209 ? -0.057 -8.223 -17.924 1.00 90.25 209 GLY A N 1
ATOM 1714 C CA . GLY A 1 209 ? 1.301 -8.722 -18.170 1.00 90.25 209 GLY A CA 1
ATOM 1715 C C . GLY A 1 209 ? 2.348 -7.631 -18.433 1.00 90.25 209 GLY A C 1
ATOM 1716 O O . GLY A 1 209 ? 3.383 -7.897 -19.031 1.00 90.25 209 GLY A O 1
ATOM 1717 N N . LYS A 1 210 ? 2.088 -6.379 -18.030 1.00 92.25 210 LYS A N 1
ATOM 1718 C CA . LYS A 1 210 ? 3.005 -5.240 -18.261 1.00 92.25 210 LYS A CA 1
ATOM 1719 C C . LYS A 1 210 ? 3.959 -4.988 -17.095 1.00 92.25 210 LYS A C 1
ATOM 1721 O O . LYS A 1 210 ? 4.870 -4.172 -17.214 1.00 92.25 210 LYS A O 1
ATOM 1726 N N . ALA A 1 211 ? 3.702 -5.608 -15.948 1.00 92.81 211 ALA A N 1
ATOM 1727 C CA . ALA A 1 211 ? 4.532 -5.481 -14.761 1.00 92.81 211 ALA A CA 1
ATOM 1728 C C . ALA A 1 211 ? 5.804 -6.323 -14.924 1.00 92.81 211 ALA A C 1
ATOM 1730 O O . ALA A 1 211 ? 5.712 -7.505 -15.224 1.00 92.81 211 ALA A O 1
ATOM 1731 N N . LYS A 1 212 ? 6.978 -5.726 -14.697 1.00 91.69 212 LYS A N 1
ATOM 1732 C CA . LYS A 1 212 ? 8.258 -6.456 -14.656 1.00 91.69 212 LYS A CA 1
ATOM 1733 C C . LYS A 1 212 ? 8.720 -6.724 -13.222 1.00 91.69 212 LYS A C 1
ATOM 1735 O O . LYS A 1 212 ? 9.319 -7.756 -12.940 1.00 91.69 212 LYS A O 1
ATOM 1740 N N . LEU A 1 213 ? 8.403 -5.802 -12.312 1.00 92.19 213 LEU A N 1
ATOM 1741 C CA . LEU A 1 213 ? 8.670 -5.922 -10.880 1.00 92.19 213 LEU A CA 1
ATOM 1742 C C . LEU A 1 213 ? 7.501 -5.359 -10.068 1.00 92.19 213 LEU A C 1
ATOM 1744 O O . LEU A 1 213 ? 6.972 -4.295 -10.386 1.00 92.19 213 LEU A O 1
ATOM 1748 N N . VAL A 1 214 ? 7.130 -6.041 -8.989 1.00 93.56 214 VAL A N 1
ATOM 1749 C CA . VAL A 1 214 ? 6.233 -5.545 -7.942 1.00 93.56 214 VAL A CA 1
ATOM 1750 C C . VAL A 1 214 ? 6.973 -5.390 -6.615 1.00 93.56 214 VAL A C 1
ATOM 1752 O O . VAL A 1 214 ? 7.626 -6.313 -6.142 1.00 93.56 214 VAL A O 1
ATOM 1755 N N . ILE A 1 215 ? 6.827 -4.230 -5.979 1.00 93.12 215 ILE A N 1
ATOM 1756 C CA . ILE A 1 215 ? 7.395 -3.945 -4.659 1.00 93.12 215 ILE A CA 1
ATOM 1757 C C . ILE A 1 215 ? 6.260 -3.848 -3.643 1.00 93.12 215 ILE A C 1
ATOM 1759 O O . ILE A 1 215 ? 5.281 -3.124 -3.856 1.00 93.12 215 ILE A O 1
ATOM 1763 N N . LEU A 1 216 ? 6.407 -4.571 -2.535 1.00 93.81 216 LEU A N 1
ATOM 1764 C CA . LEU A 1 216 ? 5.429 -4.659 -1.453 1.00 93.81 216 LEU A CA 1
ATOM 1765 C C . LEU A 1 216 ? 6.025 -4.090 -0.167 1.00 93.81 216 LEU A C 1
ATOM 1767 O O . LEU A 1 216 ? 7.093 -4.524 0.251 1.00 93.81 216 LEU A O 1
ATOM 1771 N N . ALA A 1 217 ? 5.329 -3.156 0.479 1.00 94.00 217 ALA A N 1
ATOM 1772 C CA . ALA A 1 217 ? 5.703 -2.669 1.805 1.00 94.00 217 ALA A CA 1
ATOM 1773 C C . ALA A 1 217 ? 5.426 -3.728 2.881 1.00 94.00 217 ALA A C 1
ATOM 1775 O O . ALA A 1 217 ? 4.457 -4.488 2.769 1.00 94.00 217 ALA A O 1
ATOM 1776 N N . ASN A 1 218 ? 6.215 -3.714 3.955 1.00 91.75 218 ASN A N 1
ATOM 1777 C CA . ASN A 1 218 ? 6.124 -4.687 5.043 1.00 91.75 218 ASN A CA 1
ATOM 1778 C C . ASN A 1 218 ? 4.754 -4.672 5.748 1.00 91.75 218 ASN A C 1
ATOM 1780 O O . ASN A 1 218 ? 4.162 -5.712 6.015 1.00 91.75 218 ASN A O 1
ATOM 1784 N N . ASN A 1 219 ? 4.176 -3.487 5.955 1.00 92.19 219 ASN A N 1
ATOM 1785 C CA . ASN A 1 219 ? 2.884 -3.315 6.628 1.00 92.19 219 ASN A CA 1
ATOM 1786 C C . ASN A 1 219 ? 1.646 -3.529 5.728 1.00 92.19 219 ASN A C 1
ATOM 1788 O O . ASN A 1 219 ? 0.547 -3.067 6.051 1.00 92.19 219 ASN A O 1
ATOM 1792 N N . THR A 1 220 ? 1.801 -4.188 4.577 1.00 89.56 220 THR A N 1
ATOM 1793 C CA . THR A 1 220 ? 0.674 -4.520 3.694 1.00 89.56 220 THR A CA 1
ATOM 1794 C C . THR A 1 220 ? -0.156 -5.658 4.304 1.00 89.56 220 THR A C 1
ATOM 1796 O O . THR A 1 220 ? 0.425 -6.660 4.710 1.00 89.56 220 THR A O 1
ATOM 1799 N N . PRO A 1 221 ? -1.505 -5.564 4.352 1.00 91.81 221 PRO A N 1
ATOM 1800 C CA . PRO A 1 221 ? -2.336 -6.627 4.915 1.00 91.81 221 PRO A CA 1
ATOM 1801 C C . PRO A 1 221 ? -2.091 -7.979 4.236 1.00 91.81 221 PRO A C 1
ATOM 1803 O O . PRO A 1 221 ? -2.032 -8.012 3.001 1.00 91.81 221 PRO A O 1
ATOM 1806 N N . PRO A 1 222 ? -2.020 -9.081 5.006 1.00 91.25 222 PRO A N 1
ATOM 1807 C CA . PRO A 1 222 ? -1.588 -10.382 4.499 1.00 91.25 222 PRO A CA 1
ATOM 1808 C C . PRO A 1 222 ? -2.469 -10.879 3.349 1.00 91.25 222 PRO A C 1
ATOM 1810 O O . PRO A 1 222 ? -1.943 -11.312 2.336 1.00 91.25 222 PRO A O 1
ATOM 1813 N N . LEU A 1 223 ? -3.790 -10.676 3.422 1.00 92.50 223 LEU A N 1
ATOM 1814 C CA . LEU A 1 223 ? -4.714 -11.052 2.345 1.00 92.50 223 LEU A CA 1
ATOM 1815 C C . LEU A 1 223 ? -4.354 -10.401 0.995 1.00 92.50 223 LEU A C 1
ATOM 1817 O O . LEU A 1 223 ? -4.320 -11.070 -0.031 1.00 92.50 223 LEU A O 1
ATOM 1821 N N . ARG A 1 224 ? -4.047 -9.095 0.996 1.00 92.19 224 ARG A N 1
ATOM 1822 C CA . ARG A 1 224 ? -3.674 -8.359 -0.227 1.00 92.19 224 ARG A CA 1
ATOM 1823 C C . ARG A 1 224 ? -2.260 -8.690 -0.692 1.00 92.19 224 ARG A C 1
ATOM 1825 O O . ARG A 1 224 ? -1.990 -8.644 -1.887 1.00 92.19 224 ARG A O 1
ATOM 1832 N N . LYS A 1 225 ? -1.365 -8.986 0.251 1.00 92.75 225 LYS A N 1
ATOM 1833 C CA . LYS A 1 225 ? 0.002 -9.425 -0.027 1.00 92.75 225 LYS A CA 1
ATOM 1834 C C . LYS A 1 225 ? -0.015 -10.766 -0.771 1.00 92.75 225 LYS A C 1
ATOM 1836 O O . LYS A 1 225 ? 0.493 -10.823 -1.886 1.00 92.75 225 LYS A O 1
ATOM 1841 N N . SER A 1 226 ? -0.704 -11.769 -0.225 1.00 94.12 226 SER A N 1
ATOM 1842 C CA . SER A 1 226 ? -0.840 -13.097 -0.835 1.00 94.12 226 SER A CA 1
ATOM 1843 C C . SER A 1 226 ? -1.550 -13.057 -2.187 1.00 94.12 226 SER A C 1
ATOM 1845 O O . SER A 1 226 ? -1.151 -13.751 -3.114 1.00 94.12 226 SER A O 1
ATOM 1847 N N . GLU A 1 227 ? -2.568 -12.206 -2.343 1.00 93.56 227 GLU A N 1
ATOM 1848 C CA . GLU A 1 227 ? -3.244 -12.036 -3.631 1.00 93.56 227 GLU A CA 1
ATOM 1849 C C . GLU A 1 227 ? -2.290 -11.514 -4.718 1.00 93.56 227 GLU A C 1
ATOM 1851 O O . GLU A 1 227 ? -2.251 -12.047 -5.825 1.00 93.56 227 GLU A O 1
ATOM 1856 N N . ILE A 1 228 ? -1.500 -10.480 -4.418 1.00 94.38 228 ILE A N 1
ATOM 1857 C CA . ILE A 1 228 ? -0.564 -9.907 -5.393 1.00 94.38 228 ILE A CA 1
ATOM 1858 C C . ILE A 1 228 ? 0.602 -10.855 -5.683 1.00 94.38 228 ILE A C 1
ATOM 1860 O O . ILE A 1 228 ? 1.002 -10.961 -6.839 1.00 94.38 228 ILE A O 1
ATOM 1864 N N . GLU A 1 229 ? 1.117 -11.559 -4.675 1.00 92.06 229 GLU A N 1
ATOM 1865 C CA . GLU A 1 229 ? 2.127 -12.609 -4.858 1.00 92.06 229 GLU A CA 1
ATOM 1866 C C . GLU A 1 229 ? 1.618 -13.716 -5.787 1.00 92.06 229 GLU A C 1
ATOM 1868 O O . GLU A 1 229 ? 2.328 -14.117 -6.708 1.00 92.06 229 GLU A O 1
ATOM 1873 N N . TYR A 1 230 ? 0.363 -14.140 -5.614 1.00 94.62 230 TYR A N 1
ATOM 1874 C CA . TYR A 1 230 ? -0.278 -15.124 -6.480 1.00 94.62 230 TYR A CA 1
ATOM 1875 C C . TYR A 1 230 ? -0.366 -14.643 -7.937 1.00 94.62 230 TYR A C 1
ATOM 1877 O O . TYR A 1 230 ? 0.082 -15.337 -8.849 1.00 94.62 230 TYR A O 1
ATOM 1885 N N . TYR A 1 231 ? -0.865 -13.425 -8.182 1.00 93.88 231 TYR A N 1
ATOM 1886 C CA . TYR A 1 231 ? -0.922 -12.886 -9.548 1.00 93.88 231 TYR A CA 1
ATOM 1887 C C . TYR A 1 231 ? 0.465 -12.653 -10.158 1.00 93.88 231 TYR A C 1
ATOM 1889 O O . TYR A 1 231 ? 0.640 -12.837 -11.361 1.00 93.88 231 TYR A O 1
ATOM 1897 N N . ALA A 1 232 ? 1.451 -12.251 -9.355 1.00 92.50 232 ALA A N 1
ATOM 1898 C CA . ALA A 1 232 ? 2.820 -12.070 -9.820 1.00 92.50 232 ALA A CA 1
ATOM 1899 C C . ALA A 1 232 ? 3.475 -13.403 -10.201 1.00 92.50 232 ALA A C 1
ATOM 1901 O O . ALA A 1 232 ? 4.160 -13.455 -11.220 1.00 92.50 232 ALA A O 1
ATOM 1902 N N . MET A 1 233 ? 3.204 -14.480 -9.456 1.00 90.81 233 MET A N 1
ATOM 1903 C CA . MET A 1 233 ? 3.642 -15.834 -9.804 1.00 90.81 233 MET A CA 1
ATOM 1904 C C . MET A 1 233 ? 3.073 -16.268 -11.160 1.00 90.81 233 MET A C 1
ATOM 1906 O O . MET A 1 233 ? 3.826 -16.718 -12.021 1.00 90.81 233 MET A O 1
ATOM 1910 N N . LEU A 1 234 ? 1.771 -16.065 -11.392 1.00 90.00 234 LEU A N 1
ATOM 1911 C CA . LEU A 1 234 ? 1.135 -16.377 -12.679 1.00 90.00 234 LEU A CA 1
ATOM 1912 C C . LEU A 1 234 ? 1.733 -15.564 -13.836 1.00 90.00 234 LEU A C 1
ATOM 1914 O O . LEU A 1 234 ? 1.965 -16.095 -14.919 1.00 90.00 234 LEU A O 1
ATOM 1918 N N . ALA A 1 235 ? 2.008 -14.281 -13.598 1.00 88.50 235 ALA A N 1
ATOM 1919 C CA . ALA A 1 235 ? 2.607 -13.378 -14.577 1.00 88.50 235 ALA A CA 1
ATOM 1920 C C . ALA A 1 235 ? 4.139 -13.513 -14.687 1.00 88.50 235 ALA A C 1
ATOM 1922 O O . ALA A 1 235 ? 4.762 -12.704 -15.376 1.00 88.50 235 ALA A O 1
ATOM 1923 N N . LYS A 1 236 ? 4.762 -14.474 -13.981 1.00 88.56 236 LYS A N 1
ATOM 1924 C CA . LYS A 1 236 ? 6.225 -14.655 -13.882 1.00 88.56 236 LYS A CA 1
ATOM 1925 C C . LYS A 1 236 ? 6.978 -13.350 -13.563 1.00 88.56 236 LYS A C 1
ATOM 1927 O O . LYS A 1 236 ? 8.076 -13.098 -14.050 1.00 88.56 236 LYS A O 1
ATOM 1932 N N . THR A 1 237 ? 6.365 -12.484 -12.763 1.00 89.38 237 THR A N 1
ATOM 1933 C CA . THR A 1 237 ? 6.887 -11.161 -12.410 1.00 89.38 237 THR A CA 1
ATOM 1934 C C . THR A 1 237 ? 7.658 -11.237 -11.093 1.00 89.38 237 THR A C 1
ATOM 1936 O O . THR A 1 237 ? 7.203 -11.875 -10.146 1.00 89.38 237 THR A O 1
ATOM 1939 N N . GLY A 1 238 ? 8.802 -10.552 -10.995 1.00 89.25 238 GLY A N 1
ATOM 1940 C CA . GLY A 1 238 ? 9.563 -10.487 -9.744 1.00 89.25 238 GLY A CA 1
ATOM 1941 C C . GLY A 1 238 ? 8.783 -9.764 -8.641 1.00 89.25 238 GLY A C 1
ATOM 1942 O O . GLY A 1 238 ? 8.183 -8.714 -8.890 1.00 89.25 238 GLY A O 1
ATOM 1943 N N . VAL A 1 239 ? 8.810 -10.303 -7.420 1.00 91.12 239 VAL A N 1
ATOM 1944 C CA . VAL A 1 239 ? 8.233 -9.668 -6.226 1.00 91.12 239 VAL A CA 1
ATOM 1945 C C . VAL A 1 239 ? 9.346 -9.349 -5.241 1.00 91.12 239 VAL A C 1
ATOM 1947 O O . VAL A 1 239 ? 10.126 -10.220 -4.867 1.00 91.12 239 VAL A O 1
ATOM 1950 N N . HIS A 1 240 ? 9.399 -8.096 -4.799 1.00 90.44 240 HIS A N 1
ATOM 1951 C CA . HIS A 1 240 ? 10.358 -7.631 -3.810 1.00 90.44 240 HIS A CA 1
ATOM 1952 C C . HIS A 1 240 ? 9.646 -7.148 -2.545 1.00 90.44 240 HIS A C 1
ATOM 1954 O O . HIS A 1 240 ? 8.873 -6.183 -2.568 1.00 90.44 240 HIS A O 1
ATOM 1960 N N . HIS A 1 241 ? 9.955 -7.778 -1.412 1.00 90.62 241 HIS A N 1
ATOM 1961 C CA . HIS A 1 241 ? 9.499 -7.319 -0.104 1.00 90.62 241 HIS A CA 1
ATOM 1962 C C . HIS A 1 241 ? 10.393 -6.189 0.390 1.00 90.62 241 HIS A C 1
ATOM 1964 O O . HIS A 1 241 ? 11.561 -6.377 0.720 1.00 90.62 241 HIS A O 1
ATOM 1970 N N . TYR A 1 242 ? 9.838 -4.987 0.427 1.00 90.88 242 TYR A N 1
ATOM 1971 C CA . TYR A 1 242 ? 10.488 -3.846 1.036 1.00 90.88 242 TYR A CA 1
ATOM 1972 C C . TYR A 1 242 ? 10.420 -3.978 2.562 1.00 90.88 242 TYR A C 1
ATOM 1974 O O . TYR A 1 242 ? 9.339 -4.153 3.121 1.00 90.88 242 TYR A O 1
ATOM 1982 N N . SER A 1 243 ? 11.578 -3.892 3.223 1.00 88.69 243 SER A N 1
ATOM 1983 C CA . SER A 1 243 ? 11.703 -4.018 4.686 1.00 88.69 243 SER A CA 1
ATOM 1984 C C . SER A 1 243 ? 10.932 -2.923 5.441 1.00 88.69 243 SER A C 1
ATOM 1986 O O . SER A 1 243 ? 10.383 -3.154 6.519 1.00 88.69 243 SER A O 1
ATOM 1988 N N . GLY A 1 244 ? 10.844 -1.733 4.843 1.00 88.88 244 GLY A N 1
ATOM 1989 C CA . GLY A 1 244 ? 10.214 -0.572 5.454 1.00 88.88 244 GLY A CA 1
ATOM 1990 C C . GLY A 1 244 ? 8.688 -0.517 5.353 1.00 88.88 244 GLY A C 1
ATOM 1991 O O . GLY A 1 244 ? 8.019 -1.303 4.670 1.00 88.88 244 GLY A O 1
ATOM 1992 N N . ASN A 1 245 ? 8.128 0.483 6.029 1.00 92.50 245 ASN A N 1
ATOM 1993 C CA . ASN A 1 245 ? 6.691 0.753 6.050 1.00 92.50 245 ASN A CA 1
ATOM 1994 C C . ASN A 1 245 ? 6.203 1.489 4.787 1.00 92.50 245 ASN A C 1
ATOM 1996 O O . ASN A 1 245 ? 6.974 2.071 4.028 1.00 92.50 245 ASN A O 1
ATOM 2000 N N . ASN A 1 246 ? 4.884 1.535 4.582 1.00 93.12 246 ASN A N 1
ATOM 2001 C CA . ASN A 1 246 ? 4.254 2.277 3.478 1.00 93.12 246 ASN A CA 1
ATOM 2002 C C . ASN A 1 246 ? 4.568 3.788 3.429 1.00 93.12 246 ASN A C 1
ATOM 2004 O O . ASN A 1 246 ? 4.440 4.403 2.368 1.00 93.12 246 ASN A O 1
ATOM 2008 N N . ILE A 1 247 ? 4.937 4.398 4.559 1.00 93.31 247 ILE A N 1
ATOM 2009 C CA . ILE A 1 247 ? 5.394 5.793 4.618 1.00 93.31 247 ILE A CA 1
ATOM 2010 C C . ILE A 1 247 ? 6.797 5.889 4.019 1.00 93.31 247 ILE A C 1
ATOM 2012 O O . ILE A 1 247 ? 7.021 6.687 3.119 1.00 93.31 247 ILE A O 1
ATOM 2016 N N . GLU A 1 248 ? 7.712 5.027 4.459 1.00 91.88 248 GLU A N 1
ATOM 2017 C CA . GLU A 1 248 ? 9.097 4.996 3.983 1.00 91.88 248 GLU A CA 1
ATOM 2018 C C . GLU A 1 248 ? 9.178 4.670 2.494 1.00 91.88 248 GLU A C 1
ATOM 2020 O O . GLU A 1 248 ? 9.928 5.322 1.775 1.00 91.88 248 GLU A O 1
ATOM 2025 N N . LEU A 1 249 ? 8.360 3.729 2.009 1.00 91.62 249 LEU A N 1
ATOM 2026 C CA . LEU A 1 249 ? 8.284 3.420 0.581 1.00 91.62 249 LEU A CA 1
ATOM 2027 C C . LEU A 1 249 ? 7.775 4.624 -0.231 1.00 91.62 249 LEU A C 1
ATOM 2029 O O . LEU A 1 249 ? 8.300 4.907 -1.305 1.00 91.62 249 LEU A O 1
ATOM 2033 N N . GLY A 1 250 ? 6.784 5.359 0.288 1.00 92.75 250 GLY A N 1
ATOM 2034 C CA . GLY A 1 250 ? 6.293 6.599 -0.324 1.00 92.75 250 GLY A CA 1
ATOM 2035 C C . GLY A 1 250 ? 7.364 7.694 -0.372 1.00 92.75 250 GLY A C 1
ATOM 2036 O O . GLY A 1 250 ? 7.568 8.317 -1.415 1.00 92.75 250 GLY A O 1
ATOM 2037 N N . THR A 1 251 ? 8.117 7.868 0.713 1.00 91.94 251 THR A N 1
ATOM 2038 C CA . THR A 1 251 ? 9.233 8.820 0.782 1.00 91.94 251 THR A CA 1
ATOM 2039 C C . THR A 1 251 ? 10.382 8.424 -0.147 1.00 91.94 251 THR A C 1
ATOM 2041 O O . THR A 1 251 ? 10.897 9.284 -0.856 1.00 91.94 251 THR A O 1
ATOM 2044 N N . ALA A 1 252 ? 10.740 7.138 -0.224 1.00 90.25 252 ALA A N 1
ATOM 2045 C CA . ALA A 1 252 ? 11.747 6.627 -1.162 1.00 90.25 252 ALA A CA 1
ATOM 2046 C C . ALA A 1 252 ? 11.331 6.861 -2.625 1.00 90.25 252 ALA A C 1
ATOM 2048 O O . ALA A 1 252 ? 12.153 7.184 -3.479 1.00 90.25 252 ALA A O 1
ATOM 2049 N N . CYS A 1 253 ? 10.027 6.780 -2.893 1.00 90.62 253 CYS A N 1
ATOM 2050 C CA . CYS A 1 253 ? 9.400 7.142 -4.160 1.00 90.62 253 CYS A CA 1
ATOM 2051 C C . CYS A 1 253 ? 9.399 8.665 -4.451 1.00 90.62 253 CYS A C 1
ATOM 2053 O O . CYS A 1 253 ? 9.024 9.081 -5.549 1.00 90.62 253 CYS A O 1
ATOM 2055 N N . GLY A 1 254 ? 9.736 9.524 -3.484 1.00 90.62 254 GLY A N 1
ATOM 2056 C CA . GLY A 1 254 ? 9.589 10.979 -3.601 1.00 90.62 254 GLY A CA 1
ATOM 2057 C C . GLY A 1 254 ? 8.128 11.446 -3.637 1.00 90.62 254 GLY A C 1
ATOM 2058 O O . GLY A 1 254 ? 7.815 12.475 -4.238 1.00 90.62 254 GLY A O 1
ATOM 2059 N N . LYS A 1 255 ? 7.202 10.673 -3.053 1.00 91.06 255 LYS A N 1
ATOM 2060 C CA . LYS A 1 255 ? 5.770 10.992 -2.989 1.00 91.06 255 LYS A CA 1
ATOM 2061 C C . LYS A 1 255 ? 5.356 11.294 -1.549 1.00 91.06 255 LYS A C 1
ATOM 2063 O O . LYS A 1 255 ? 5.640 10.531 -0.637 1.00 91.06 255 LYS A O 1
ATOM 2068 N N . TYR A 1 256 ? 4.589 12.365 -1.358 1.00 89.75 256 TYR A N 1
ATOM 2069 C CA . TYR A 1 256 ? 4.078 12.778 -0.041 1.00 89.75 256 TYR A CA 1
ATOM 2070 C C . TYR A 1 256 ? 2.874 11.959 0.456 1.00 89.75 256 TYR A C 1
ATOM 2072 O O . TYR A 1 256 ? 2.272 12.287 1.476 1.00 89.75 256 TYR A O 1
ATOM 2080 N N . PHE A 1 257 ? 2.488 10.902 -0.262 1.00 93.12 257 PHE A N 1
ATOM 2081 C CA . PHE A 1 257 ? 1.414 9.999 0.135 1.00 93.12 257 PHE A CA 1
ATOM 2082 C C . PHE A 1 257 ? 1.955 8.596 0.396 1.00 93.12 257 PHE A C 1
ATOM 2084 O O . PHE A 1 257 ? 2.894 8.133 -0.246 1.00 93.12 257 PHE A O 1
ATOM 2091 N N . ARG A 1 258 ? 1.309 7.897 1.331 1.00 92.44 258 ARG A N 1
ATOM 2092 C CA . ARG A 1 258 ? 1.629 6.509 1.679 1.00 92.44 258 ARG A CA 1
ATOM 2093 C C . ARG A 1 258 ? 1.399 5.564 0.498 1.00 92.44 258 ARG A C 1
ATOM 2095 O O . ARG A 1 258 ? 0.323 5.569 -0.104 1.00 92.44 258 ARG A O 1
ATOM 2102 N N . VAL A 1 259 ? 2.374 4.701 0.226 1.00 92.19 259 VAL A N 1
ATOM 2103 C CA . VAL A 1 259 ? 2.314 3.691 -0.838 1.00 92.19 259 VAL A CA 1
ATOM 2104 C C . VAL A 1 259 ? 2.529 2.3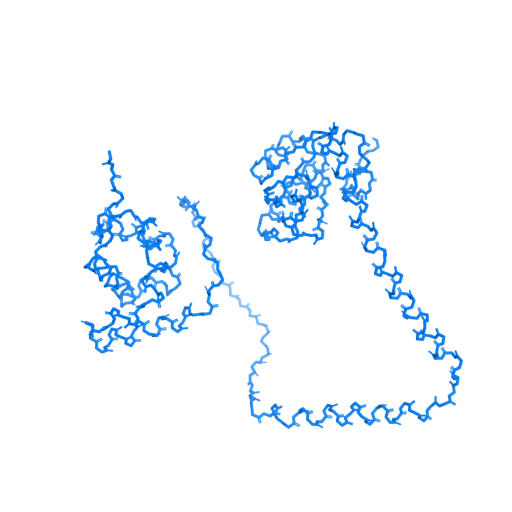17 -0.218 1.00 92.19 259 VAL A C 1
ATOM 2106 O O . VAL A 1 259 ? 3.580 2.049 0.344 1.00 92.19 259 VAL A O 1
ATOM 2109 N N . CYS A 1 260 ? 1.534 1.432 -0.303 1.00 92.69 260 CYS A N 1
ATOM 2110 C CA . CYS A 1 260 ? 1.690 0.049 0.174 1.00 92.69 260 CYS A CA 1
ATOM 2111 C C . CYS A 1 260 ? 2.309 -0.870 -0.884 1.00 92.69 260 CYS A C 1
ATOM 2113 O O . CYS A 1 260 ? 2.995 -1.826 -0.548 1.00 92.69 260 CYS A O 1
ATOM 2115 N N . MET A 1 261 ? 2.007 -0.624 -2.158 1.00 92.50 261 MET A N 1
ATOM 2116 C CA . MET A 1 261 ? 2.378 -1.499 -3.266 1.00 92.50 261 MET A CA 1
ATOM 2117 C C . MET A 1 261 ? 2.650 -0.650 -4.497 1.00 92.50 261 MET A C 1
ATOM 2119 O O . MET A 1 261 ? 1.911 0.308 -4.754 1.00 92.50 261 MET A O 1
ATOM 2123 N N . MET A 1 262 ? 3.648 -1.032 -5.281 1.00 94.00 262 MET A N 1
AT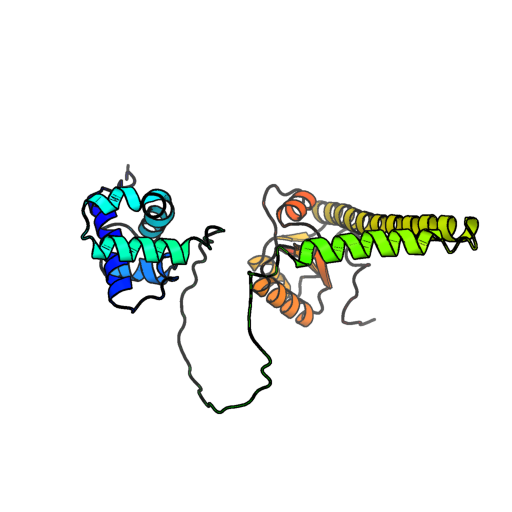OM 2124 C CA . MET A 1 262 ? 3.912 -0.430 -6.582 1.00 94.00 262 MET A CA 1
ATOM 2125 C C . MET A 1 262 ? 4.349 -1.478 -7.596 1.00 94.00 262 MET A C 1
ATOM 2127 O O . MET A 1 262 ? 4.942 -2.492 -7.242 1.00 94.00 262 MET A O 1
ATOM 2131 N N . SER A 1 263 ? 4.057 -1.206 -8.859 1.00 94.81 263 SER A N 1
ATOM 2132 C CA . SER A 1 263 ? 4.472 -2.003 -10.002 1.00 94.81 263 SER A CA 1
ATOM 2133 C C . SER A 1 263 ? 5.369 -1.158 -10.895 1.00 94.81 263 SER A C 1
ATOM 2135 O O . SER A 1 263 ? 5.021 -0.035 -11.258 1.00 94.81 263 SER A O 1
ATOM 2137 N N . ILE A 1 264 ? 6.524 -1.697 -11.255 1.00 93.75 264 ILE A N 1
ATOM 2138 C CA . ILE A 1 264 ? 7.436 -1.118 -12.232 1.00 93.75 264 ILE A CA 1
ATOM 2139 C C . ILE A 1 264 ? 7.152 -1.799 -13.564 1.00 93.75 264 ILE A C 1
ATOM 2141 O O . ILE A 1 264 ? 7.311 -3.014 -13.707 1.00 93.75 264 ILE A O 1
ATOM 2145 N N . THR A 1 265 ? 6.703 -1.007 -14.532 1.00 93.19 265 THR A N 1
ATOM 2146 C CA . THR A 1 265 ? 6.485 -1.470 -15.908 1.00 93.19 265 THR A CA 1
ATOM 2147 C C . THR A 1 265 ? 7.746 -1.310 -16.746 1.00 93.19 265 THR A C 1
ATOM 2149 O O . THR A 1 265 ? 8.051 -2.152 -17.586 1.00 93.19 265 THR A O 1
ATOM 2152 N N . ASP A 1 266 ? 8.506 -0.245 -16.488 1.00 92.00 266 ASP A N 1
ATOM 2153 C CA . ASP A 1 266 ? 9.748 0.047 -17.188 1.00 92.00 266 ASP A CA 1
ATOM 2154 C C . ASP A 1 266 ? 10.791 0.574 -16.193 1.00 92.00 266 ASP A C 1
ATOM 2156 O O . ASP A 1 266 ? 10.535 1.605 -15.560 1.00 92.00 266 ASP A O 1
ATOM 2160 N N . PRO A 1 267 ? 11.924 -0.124 -15.993 1.00 89.75 267 PRO A N 1
ATOM 2161 C CA . PRO A 1 267 ? 12.944 0.287 -15.030 1.00 89.75 267 PRO A CA 1
ATOM 2162 C C . PRO A 1 267 ? 13.746 1.522 -15.466 1.00 89.75 267 PRO A C 1
ATOM 2164 O O . PRO A 1 267 ? 14.427 2.102 -14.619 1.00 89.75 267 PRO A O 1
ATOM 2167 N N . GLY A 1 268 ? 13.683 1.929 -16.741 1.00 91.25 268 GLY A N 1
ATOM 2168 C CA . GLY A 1 268 ? 14.540 2.993 -17.270 1.00 91.25 268 GLY A CA 1
ATOM 2169 C C . GLY A 1 268 ? 16.019 2.632 -17.112 1.00 91.25 268 GLY A C 1
ATOM 2170 O O . GLY A 1 268 ? 16.420 1.516 -17.438 1.00 91.25 268 GLY A O 1
ATOM 2171 N N . ASP A 1 269 ? 16.799 3.543 -16.530 1.00 87.12 269 ASP A N 1
ATOM 2172 C CA . ASP A 1 269 ? 18.246 3.363 -16.310 1.00 87.12 269 ASP A CA 1
ATOM 2173 C C . ASP A 1 269 ? 18.578 2.614 -15.009 1.00 87.12 269 ASP A C 1
ATOM 2175 O O . ASP A 1 269 ? 19.741 2.477 -14.633 1.00 87.12 269 ASP A O 1
ATOM 2179 N N . SER A 1 270 ? 17.562 2.176 -14.260 1.00 86.56 270 SER A N 1
ATOM 2180 C CA . SER A 1 270 ? 17.776 1.517 -12.975 1.00 86.56 270 SER A CA 1
ATOM 2181 C C . SER A 1 270 ? 18.025 0.014 -13.128 1.00 86.56 270 SER A C 1
ATOM 2183 O O . SER A 1 270 ? 17.248 -0.729 -13.728 1.00 86.56 270 SER A O 1
ATOM 2185 N N . ASP A 1 271 ? 19.058 -0.480 -12.452 1.00 85.69 271 ASP A N 1
ATOM 2186 C CA . ASP A 1 271 ? 19.368 -1.912 -12.380 1.00 85.69 271 ASP A CA 1
ATOM 2187 C C . ASP A 1 271 ? 18.526 -2.660 -11.327 1.00 85.69 271 ASP A C 1
ATOM 2189 O O . ASP A 1 271 ? 18.956 -3.658 -10.746 1.00 85.69 271 ASP A O 1
ATOM 2193 N N . ILE A 1 272 ? 17.307 -2.189 -11.040 1.00 86.69 272 ILE A N 1
ATOM 2194 C CA . ILE A 1 272 ? 16.477 -2.757 -9.969 1.00 86.69 272 ILE A CA 1
ATOM 2195 C C . ILE A 1 272 ? 16.053 -4.203 -10.257 1.00 86.69 272 ILE A C 1
ATOM 2197 O O . ILE A 1 272 ? 15.905 -4.992 -9.329 1.00 86.69 272 ILE A O 1
ATOM 2201 N N . ILE A 1 273 ? 15.918 -4.571 -11.534 1.00 83.62 273 ILE A N 1
ATOM 2202 C CA . ILE A 1 273 ? 15.409 -5.882 -11.964 1.00 83.62 273 ILE A CA 1
ATOM 2203 C C . ILE A 1 273 ? 16.486 -6.979 -11.915 1.00 83.62 273 ILE A C 1
ATOM 2205 O O . ILE A 1 273 ? 16.167 -8.134 -11.657 1.00 83.62 273 ILE A O 1
ATOM 2209 N N . LYS A 1 274 ? 17.767 -6.629 -12.090 1.00 74.94 274 LYS A N 1
ATOM 2210 C CA . LYS A 1 274 ? 18.868 -7.596 -12.274 1.00 74.94 274 LYS A CA 1
ATOM 2211 C C . LYS A 1 274 ? 19.186 -8.451 -11.040 1.00 74.94 274 LYS A C 1
ATOM 2213 O O . LYS A 1 274 ? 19.825 -9.485 -11.172 1.00 74.94 274 LYS A O 1
ATOM 2218 N N . ASN A 1 275 ? 18.747 -8.035 -9.852 1.00 61.31 275 ASN A N 1
ATOM 2219 C CA . ASN A 1 275 ? 19.130 -8.670 -8.586 1.00 61.31 275 ASN A CA 1
ATOM 2220 C C . ASN A 1 275 ? 18.045 -9.553 -7.967 1.00 61.31 275 ASN A C 1
ATOM 2222 O O . ASN A 1 275 ? 18.202 -9.981 -6.825 1.00 61.31 275 ASN A O 1
ATOM 2226 N N . MET A 1 276 ? 16.938 -9.799 -8.664 1.00 60.66 276 MET A N 1
ATOM 2227 C CA . MET A 1 276 ? 15.867 -10.615 -8.103 1.00 60.66 276 MET A CA 1
ATOM 2228 C C . MET A 1 276 ? 15.913 -12.042 -8.624 1.00 60.66 276 MET A C 1
ATOM 2230 O O . MET A 1 276 ? 16.145 -12.234 -9.818 1.00 60.66 276 MET A O 1
ATOM 2234 N N . PRO A 1 277 ? 15.650 -13.038 -7.758 1.00 53.12 277 PRO A N 1
ATOM 2235 C CA . PRO A 1 277 ? 15.453 -14.402 -8.207 1.00 53.12 277 PRO A CA 1
ATOM 2236 C C . PRO A 1 277 ? 14.199 -14.431 -9.083 1.00 53.12 277 PRO A C 1
ATOM 2238 O O . PRO A 1 277 ? 13.068 -14.358 -8.604 1.00 53.12 277 PRO A O 1
ATOM 2241 N N . THR A 1 278 ? 14.398 -14.484 -10.394 1.00 51.12 278 THR A N 1
ATOM 2242 C CA . THR A 1 278 ? 13.342 -14.794 -11.349 1.00 51.12 278 THR A CA 1
ATOM 2243 C C . THR A 1 278 ? 12.910 -16.232 -11.099 1.00 51.12 278 THR A C 1
ATOM 2245 O O . THR A 1 278 ? 13.680 -17.161 -11.331 1.00 51.12 278 THR A O 1
ATOM 2248 N N . VAL A 1 279 ? 11.677 -16.430 -10.630 1.00 49.59 279 VAL A N 1
ATOM 2249 C CA . VAL A 1 279 ? 11.088 -17.756 -10.346 1.00 49.59 279 VAL A CA 1
ATOM 2250 C C . VAL A 1 279 ? 10.694 -18.502 -11.639 1.00 49.59 279 VAL A C 1
ATOM 2252 O O . VAL A 1 279 ? 9.795 -19.331 -11.661 1.00 49.59 279 VAL A O 1
ATOM 2255 N N . GLY A 1 280 ? 11.352 -18.206 -12.754 1.00 42.19 280 GLY A N 1
ATOM 2256 C CA . GLY A 1 280 ? 11.074 -18.805 -14.049 1.00 42.19 280 GLY A CA 1
ATOM 2257 C C . GLY A 1 280 ? 12.069 -18.283 -15.066 1.00 42.19 280 GLY A C 1
ATOM 2258 O O . GLY A 1 280 ? 12.009 -17.115 -15.443 1.00 42.19 280 GLY A O 1
ATOM 2259 N N . GLY A 1 281 ? 13.011 -19.139 -15.453 1.00 36.28 281 GLY A N 1
ATOM 2260 C CA . GLY A 1 281 ? 13.889 -18.876 -16.578 1.00 36.28 281 GLY A CA 1
ATOM 2261 C C . GLY A 1 281 ? 13.114 -18.905 -17.890 1.00 36.28 281 GLY A C 1
ATOM 2262 O O . GLY A 1 281 ? 12.133 -19.632 -18.026 1.00 36.28 281 GLY A O 1
ATOM 2263 N N . GLU A 1 282 ? 13.594 -18.122 -18.840 1.00 34.97 282 GLU A N 1
ATOM 2264 C CA . GLU A 1 282 ? 13.938 -18.620 -20.166 1.00 34.97 282 GLU A CA 1
ATOM 2265 C C . GLU A 1 282 ? 15.049 -17.722 -20.718 1.00 34.97 282 GLU A C 1
ATOM 2267 O O . GLU A 1 282 ? 15.073 -16.512 -20.469 1.00 34.97 282 GLU A O 1
ATOM 2272 N N . GLN A 1 283 ? 16.024 -18.395 -21.327 1.00 29.83 283 GLN A N 1
ATOM 2273 C CA . GLN A 1 283 ? 17.132 -17.834 -22.092 1.00 29.83 283 GLN A CA 1
ATOM 2274 C C . GLN A 1 283 ? 16.619 -17.142 -23.354 1.00 29.83 283 GLN A C 1
ATOM 2276 O O . GLN A 1 283 ? 15.565 -17.577 -23.870 1.00 29.83 283 GLN A O 1
#

pLDDT: mean 70.94, std 21.94, range [23.28, 94.88]

InterPro domains:
  IPR000231 Large ribosomal subunit protein eL30 [MF_00481] (180-277)
  IPR004038 Ribosomal protein eL8/eL30/eS12/Gadd45 [PF01248] (181-273)
  IPR009057 Homedomain-like superfamily [SSF46689] (3-62)
  IPR022991 Large ribosomal subunit protein eL30, conserved site [PS00709] (192-216)
  IPR022991 Large ribosomal subunit protein eL30, conserved site [PS00993] (248-268)
  IPR029064 Ribosomal protein eL30-like superfamily [G3DSA:3.30.1330.30] (174-276)
  IPR029064 Ribosomal protein eL30-like superfamily [SSF55315] (181-274)
  IPR039109 Large ribosomal subunit protein eL30-like [PTHR11449] (176-277)

Secondary structure (DSSP, 8-state):
----PPPPHHHHHHHHHHHHHHHHTT-S-GGGGGSHHHHHHHHHTTSSSS-HHHHHHHIIIIIGGGHHHHGGGS-HHHHHHHHHHHHHHTT--S-------------------------------TTSHHHHHHHHHHHHHHHHHHSTT--S-HHHHHHHHHHHHHHHHHHHHHHHHHHHHHHHHHHHHHHHSEEEESHHHHHHHHHTT--SEEEEETTS-HHHHHHHHHHHHHTT-EEEEESS-HHHHHHHTT-SS--SEEEEEE-TT-TTSTTS--SS---

Radius of gyration: 29.11 Å; chains: 1; bounding box: 79×63×66 Å

Sequence (283 aa):
MSGRMKYTLNEDVSMIEYVLSEIKQGTSRIKDHKGRLFWKKAERLKVTPHSWKSMLCRWSRSIYPKLNEYLINFSSEDKNTLLEFQRLTAGDISVIHFHDSRPSAFSINESASDEEDDEKDKQEDVHSTSKALNKYNLYYISVLKLMEDLVLSSSLFLKWYIMSSCILWRSLDLVKKSVENINSRLALVMKSGKYVLGYNQTLRTLRNGKAKLVILANNTPPLRKSEIEYYAMLAKTGVHHYSGNNIELGTACGKYFRVCMMSITDPGDSDIIKNMPTVGGEQ

Organism: NCBI:txid6335

Foldseek 3Di:
DPPDDDDDPVLLVLLLVLLLVCLVVVVDDLPCLLPPVSLVVVVVVCSDPDHSVVSSVCCVPPCLVVVVVSCPPDDPVSVVSSVVSCVVCVVPPPDSDDDDDDDDDDDDDDDDDDDDDDDDDDDDDPPCVVVVVVVVVVVVVVVVVVVVPPPDCPPVVVVVVVVVVVVVVVVVVVVVVVLVLLLVLLCQCLVFFDKDFDQVRLVVCLVVLLFQEKEFEPPPPPVSVVVSVVSCVVSLHFYHYRPHHQCVVCVSSVHNDGTGMMTTSTSGPGPNNVPTPRPDDDD